Protein AF-I4EL67-F1 (afdb_monomer_lite)

Structure (mmCIF, N/CA/C/O backbone):
data_AF-I4EL67-F1
#
_entry.id   AF-I4EL67-F1
#
loop_
_atom_site.group_PDB
_atom_site.id
_atom_site.type_symbol
_atom_site.label_atom_id
_atom_site.label_alt_id
_atom_site.label_comp_id
_atom_site.label_asym_id
_atom_site.label_entity_id
_atom_site.label_seq_id
_atom_site.pdbx_PDB_ins_code
_atom_site.Cartn_x
_atom_site.Cartn_y
_atom_site.Cartn_z
_atom_site.occupancy
_atom_site.B_iso_or_equiv
_atom_site.auth_seq_id
_atom_site.auth_comp_id
_atom_site.auth_asym_id
_atom_site.auth_atom_id
_atom_site.pdbx_PDB_model_num
ATOM 1 N N . MET A 1 1 ? 45.824 -23.120 -34.468 1.00 43.56 1 MET A N 1
ATOM 2 C CA . MET A 1 1 ? 44.386 -22.842 -34.264 1.00 43.56 1 MET A CA 1
ATOM 3 C C . MET A 1 1 ? 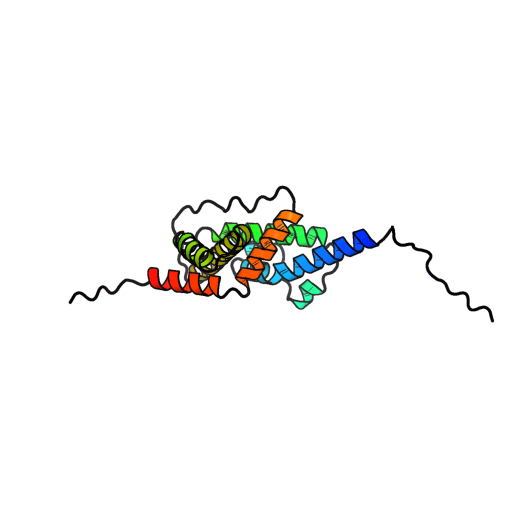44.267 -21.536 -33.499 1.00 43.56 1 MET A C 1
ATOM 5 O O . MET A 1 1 ? 44.641 -21.498 -32.338 1.00 43.56 1 MET A O 1
ATOM 9 N N . VAL A 1 2 ? 43.845 -20.457 -34.160 1.00 47.28 2 VAL A N 1
ATOM 10 C CA . VAL A 1 2 ? 43.561 -19.174 -33.501 1.00 47.28 2 VAL A CA 1
ATOM 11 C C . VAL A 1 2 ? 42.088 -19.199 -33.114 1.00 47.28 2 VAL A C 1
ATOM 13 O O . VAL A 1 2 ? 41.217 -19.061 -33.967 1.00 47.28 2 VAL A O 1
ATOM 16 N N . THR A 1 3 ? 41.793 -19.439 -31.841 1.00 59.38 3 THR A N 1
ATOM 17 C CA . THR A 1 3 ? 40.466 -19.187 -31.277 1.00 59.38 3 THR A CA 1
ATOM 18 C C . THR A 1 3 ? 40.285 -17.678 -31.167 1.00 59.38 3 THR A C 1
ATOM 20 O O . THR A 1 3 ? 40.805 -17.043 -30.252 1.00 59.38 3 THR A O 1
ATOM 23 N N . GLY A 1 4 ? 39.587 -17.097 -32.142 1.00 51.88 4 GLY A N 1
ATOM 24 C CA . GLY A 1 4 ? 39.110 -15.723 -32.071 1.00 51.88 4 GLY A CA 1
ATOM 25 C C . GLY A 1 4 ? 38.034 -15.612 -30.996 1.00 51.88 4 GLY A C 1
ATOM 26 O O . GLY A 1 4 ? 36.893 -16.007 -31.211 1.00 51.88 4 GLY A O 1
ATOM 27 N N . SER A 1 5 ? 38.400 -15.084 -29.832 1.00 53.41 5 SER A N 1
ATOM 28 C CA . SER A 1 5 ? 37.443 -14.684 -28.805 1.00 53.41 5 SER A CA 1
ATOM 29 C C . SER A 1 5 ? 36.705 -13.437 -29.282 1.00 53.41 5 SER A C 1
ATOM 31 O O . SER A 1 5 ? 37.254 -12.336 -29.257 1.00 53.41 5 SER A O 1
ATOM 33 N N . THR A 1 6 ? 35.448 -13.583 -29.699 1.00 63.56 6 THR A N 1
ATOM 34 C CA . THR A 1 6 ? 34.524 -12.457 -29.871 1.00 63.56 6 THR A CA 1
ATOM 35 C C . THR A 1 6 ? 34.143 -11.926 -28.491 1.00 63.56 6 THR A C 1
ATOM 37 O O . THR A 1 6 ? 33.055 -12.192 -27.984 1.00 63.56 6 THR A O 1
ATOM 40 N N . MET A 1 7 ? 35.054 -11.202 -27.841 1.00 50.34 7 MET A N 1
ATOM 41 C CA . MET A 1 7 ? 34.653 -10.298 -26.771 1.00 50.34 7 MET A CA 1
ATOM 42 C C . MET A 1 7 ? 33.814 -9.196 -27.425 1.00 50.34 7 MET A C 1
ATOM 44 O O . MET A 1 7 ? 34.345 -8.472 -28.270 1.00 50.34 7 MET A O 1
ATOM 48 N N . PRO A 1 8 ? 32.516 -9.051 -27.105 1.00 50.97 8 PRO A N 1
ATOM 49 C CA . PRO A 1 8 ? 31.756 -7.930 -27.620 1.00 50.97 8 PRO A CA 1
ATOM 50 C C . PRO A 1 8 ? 32.344 -6.673 -26.983 1.00 50.97 8 PRO A C 1
ATOM 52 O O . PRO A 1 8 ? 32.238 -6.465 -25.775 1.00 50.97 8 PRO A O 1
ATOM 55 N N . ALA A 1 9 ? 32.971 -5.831 -27.799 1.00 51.28 9 ALA A N 1
ATOM 56 C CA . ALA A 1 9 ? 33.474 -4.512 -27.430 1.00 51.28 9 ALA A CA 1
ATOM 57 C C . ALA A 1 9 ? 32.326 -3.507 -27.194 1.00 51.28 9 ALA A C 1
ATOM 59 O O . ALA A 1 9 ? 32.365 -2.366 -27.645 1.00 51.28 9 ALA A O 1
ATOM 60 N N . TRP A 1 10 ? 31.260 -3.924 -26.510 1.00 52.28 10 TRP A N 1
ATOM 61 C CA . TRP A 1 10 ? 30.171 -3.048 -26.091 1.00 52.28 10 TRP A CA 1
ATOM 62 C C . TRP A 1 10 ? 30.486 -2.585 -24.679 1.00 52.28 10 TRP A C 1
ATOM 64 O O . TRP A 1 10 ? 30.054 -3.162 -23.685 1.00 52.28 10 TRP A O 1
ATOM 74 N N . GLY A 1 11 ? 31.348 -1.573 -24.618 1.00 57.47 11 GLY A N 1
ATOM 75 C CA . GLY A 1 11 ? 31.849 -1.004 -23.377 1.00 57.47 11 GLY A CA 1
ATOM 76 C C . GLY A 1 11 ? 30.757 -0.498 -22.412 1.00 57.47 11 GLY A C 1
ATOM 77 O O . GLY A 1 11 ? 29.573 -0.408 -22.751 1.00 57.47 11 GLY A O 1
ATOM 78 N N . PRO A 1 12 ? 31.158 -0.089 -21.196 1.00 54.84 12 PRO A N 1
ATOM 79 C CA . PRO A 1 12 ? 30.291 0.093 -20.023 1.00 54.84 12 PRO A CA 1
ATOM 80 C C . PRO A 1 12 ? 29.352 1.321 -20.049 1.00 54.84 12 PRO A C 1
ATOM 82 O O . PRO A 1 12 ? 28.905 1.771 -18.999 1.00 54.84 12 PRO A O 1
ATOM 85 N N . ARG A 1 13 ? 29.021 1.893 -21.216 1.00 56.22 13 ARG A N 1
ATOM 86 C CA . ARG A 1 13 ? 28.279 3.170 -21.309 1.00 56.22 13 ARG A CA 1
ATOM 87 C C . ARG A 1 13 ? 26.920 3.123 -22.015 1.00 56.22 13 ARG A C 1
ATOM 89 O O . ARG A 1 13 ? 26.168 4.077 -21.867 1.00 56.22 13 ARG A O 1
ATOM 96 N N . LEU A 1 14 ? 26.554 2.042 -22.711 1.00 57.72 14 LEU A N 1
ATOM 97 C CA . LEU A 1 14 ? 25.310 2.020 -23.509 1.00 57.72 14 LEU A CA 1
ATOM 98 C C . LEU A 1 14 ? 24.145 1.218 -22.897 1.00 57.72 14 LEU A C 1
ATOM 100 O O . LEU A 1 14 ? 23.016 1.363 -23.352 1.00 57.72 14 LEU A O 1
ATOM 104 N N . GLY A 1 15 ? 24.370 0.423 -21.842 1.00 64.88 15 GLY A N 1
ATOM 105 C CA . GLY A 1 15 ? 23.327 -0.461 -21.288 1.00 64.88 15 GLY A CA 1
ATOM 106 C C . GLY A 1 15 ? 23.057 -0.345 -19.787 1.00 64.88 15 GLY A C 1
ATOM 107 O O . GLY A 1 15 ? 21.941 -0.609 -19.350 1.00 64.88 15 GLY A O 1
ATOM 108 N N . ILE A 1 16 ? 24.034 0.077 -18.978 1.00 79.38 16 ILE A N 1
ATOM 109 C CA . ILE A 1 16 ? 23.926 0.012 -17.507 1.00 79.38 16 ILE A CA 1
ATOM 110 C C . ILE A 1 16 ? 22.772 0.874 -16.959 1.00 79.38 16 ILE A C 1
ATOM 112 O O . ILE A 1 16 ? 21.980 0.347 -16.172 1.00 79.38 16 ILE A O 1
ATOM 116 N N . PRO A 1 17 ? 22.587 2.143 -17.384 1.00 83.38 17 PRO A N 1
ATOM 117 C CA . PRO A 1 17 ? 21.478 2.961 -16.888 1.00 83.38 17 PRO A CA 1
ATOM 118 C C . PRO A 1 17 ? 20.105 2.408 -17.292 1.00 83.38 17 PRO A C 1
ATOM 120 O O . PRO A 1 17 ? 19.169 2.420 -16.491 1.00 83.38 17 PRO A O 1
ATOM 123 N N . ALA A 1 18 ? 19.986 1.878 -18.514 1.00 83.94 18 ALA A N 1
ATOM 124 C CA . ALA A 1 18 ? 18.753 1.270 -19.008 1.00 83.94 18 ALA A CA 1
ATOM 125 C C . ALA A 1 18 ? 18.415 -0.019 -18.242 1.00 83.94 18 ALA A C 1
ATOM 127 O O . ALA A 1 18 ? 17.280 -0.180 -17.797 1.00 83.94 18 ALA A O 1
ATOM 128 N N . CYS A 1 19 ? 19.406 -0.883 -18.001 1.00 87.12 19 CYS A N 1
ATOM 129 C CA . CYS A 1 19 ? 19.256 -2.089 -17.186 1.00 87.12 19 CYS A CA 1
ATOM 130 C C . CYS A 1 19 ? 18.885 -1.760 -15.735 1.00 87.12 19 CYS A C 1
ATOM 132 O O . CYS A 1 19 ? 17.995 -2.393 -15.169 1.00 87.12 19 CYS A O 1
ATOM 134 N N . TYR A 1 20 ? 19.521 -0.751 -15.131 1.00 88.38 20 TYR A N 1
ATOM 135 C CA . TYR A 1 20 ? 19.202 -0.315 -13.772 1.00 88.38 20 TYR A CA 1
ATOM 136 C C . TYR A 1 20 ? 17.767 0.213 -13.668 1.00 88.38 20 TYR A C 1
ATOM 138 O O . TYR A 1 20 ? 17.019 -0.192 -12.776 1.00 88.38 20 TYR A O 1
ATOM 146 N N . ARG A 1 21 ? 17.351 1.068 -14.613 1.00 88.56 21 ARG A N 1
ATOM 147 C CA . ARG A 1 21 ? 15.978 1.581 -14.692 1.00 88.56 21 ARG A CA 1
ATOM 148 C C . ARG A 1 21 ? 14.969 0.446 -14.854 1.00 88.56 21 ARG A C 1
ATOM 150 O O . ARG A 1 21 ? 14.010 0.379 -14.088 1.00 88.56 21 ARG A O 1
ATOM 157 N N . TRP A 1 22 ? 15.224 -0.471 -15.785 1.00 91.25 22 TRP A N 1
ATO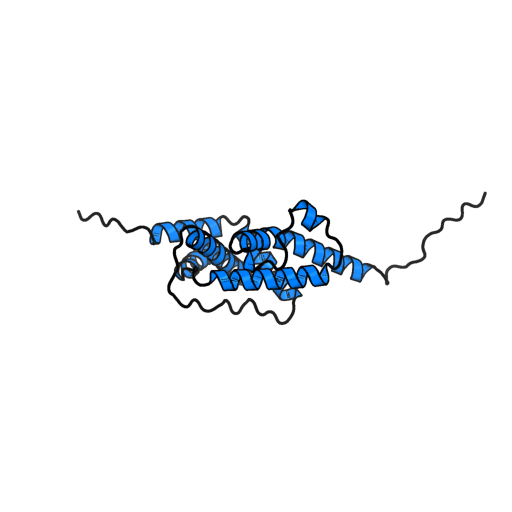M 158 C CA . TRP A 1 22 ? 14.390 -1.650 -16.013 1.00 91.25 22 TRP A CA 1
ATOM 159 C C . TRP A 1 22 ? 14.258 -2.495 -14.738 1.00 91.25 22 TRP A C 1
ATOM 161 O O . TRP A 1 22 ? 13.149 -2.801 -14.301 1.00 91.25 22 TRP A O 1
ATOM 171 N N . MET A 1 23 ? 15.378 -2.796 -14.071 1.00 92.94 23 MET A N 1
ATOM 172 C CA . MET A 1 23 ? 15.392 -3.595 -12.843 1.00 92.94 23 MET A CA 1
ATOM 173 C C . MET A 1 23 ? 14.650 -2.897 -11.700 1.00 92.94 23 MET A C 1
ATOM 175 O O . MET A 1 23 ? 13.945 -3.554 -10.928 1.00 92.94 23 MET A O 1
ATOM 179 N N . ARG A 1 24 ? 14.789 -1.572 -11.586 1.00 93.25 24 ARG A N 1
ATOM 180 C CA . ARG A 1 24 ? 14.064 -0.757 -10.608 1.00 93.25 24 ARG A CA 1
ATOM 181 C C . ARG A 1 24 ? 12.558 -0.848 -10.842 1.00 93.25 24 ARG A C 1
ATOM 183 O O . ARG A 1 24 ? 11.840 -1.194 -9.913 1.00 93.25 24 ARG A O 1
ATOM 190 N N . HIS A 1 25 ? 12.087 -0.631 -12.069 1.00 94.19 25 HIS A N 1
ATOM 191 C CA . HIS A 1 25 ? 10.657 -0.702 -12.384 1.00 94.19 25 HIS A CA 1
ATOM 192 C C . HIS A 1 25 ? 10.085 -2.106 -12.212 1.00 94.19 25 HIS A C 1
ATOM 194 O O . HIS A 1 25 ? 9.003 -2.258 -11.645 1.00 94.19 25 HIS A O 1
ATOM 200 N N . TYR A 1 26 ? 10.842 -3.139 -12.587 1.00 94.06 26 TYR A N 1
ATOM 201 C CA . TYR A 1 26 ? 10.466 -4.524 -12.317 1.00 94.06 26 TYR A CA 1
ATOM 202 C C . TYR A 1 26 ? 10.291 -4.781 -10.814 1.00 94.06 26 TYR A C 1
ATOM 204 O O . TYR A 1 26 ? 9.277 -5.326 -10.376 1.00 94.06 26 TYR A O 1
ATOM 212 N N . ARG A 1 27 ? 11.254 -4.345 -9.992 1.00 95.31 27 ARG A N 1
ATOM 213 C CA . ARG A 1 27 ? 11.170 -4.470 -8.530 1.00 95.31 27 ARG A CA 1
ATOM 214 C C . ARG A 1 27 ? 9.972 -3.718 -7.959 1.00 95.31 27 ARG A C 1
ATOM 216 O O . ARG A 1 27 ? 9.273 -4.287 -7.121 1.00 95.31 27 ARG A O 1
ATOM 223 N N . SER A 1 28 ? 9.705 -2.505 -8.432 1.00 95.94 28 SER A N 1
ATOM 224 C CA . SER A 1 28 ? 8.546 -1.721 -8.004 1.00 95.94 28 SER A CA 1
ATOM 225 C C . SER A 1 28 ? 7.229 -2.400 -8.357 1.00 95.94 28 SER A C 1
ATOM 227 O O . SER A 1 28 ? 6.382 -2.572 -7.484 1.00 95.94 28 SER A O 1
ATOM 229 N N . LEU A 1 29 ? 7.086 -2.916 -9.581 1.00 95.19 29 LEU A N 1
ATOM 230 C CA . LEU A 1 29 ? 5.917 -3.702 -9.985 1.00 95.19 29 LEU A CA 1
ATOM 231 C C . LEU A 1 29 ? 5.674 -4.887 -9.044 1.00 95.19 29 LEU A C 1
ATOM 233 O O . LEU A 1 29 ? 4.541 -5.100 -8.611 1.00 95.19 29 LEU A O 1
ATOM 237 N N . ARG A 1 30 ? 6.735 -5.620 -8.679 1.00 94.56 30 ARG A N 1
ATOM 238 C CA . ARG A 1 30 ? 6.659 -6.766 -7.758 1.00 94.56 30 ARG A CA 1
ATOM 239 C C . ARG A 1 30 ? 6.316 -6.363 -6.323 1.00 94.56 30 ARG A C 1
ATOM 241 O O . ARG A 1 30 ? 5.605 -7.105 -5.648 1.00 94.56 30 ARG A O 1
ATOM 248 N N . ARG A 1 31 ? 6.821 -5.222 -5.845 1.00 95.00 31 ARG A N 1
ATOM 249 C CA . ARG A 1 31 ? 6.544 -4.696 -4.495 1.00 95.00 31 ARG A CA 1
ATOM 250 C C . ARG A 1 31 ? 5.123 -4.164 -4.361 1.00 95.00 31 ARG A C 1
ATOM 252 O O . ARG A 1 31 ? 4.503 -4.379 -3.325 1.00 95.00 31 ARG A O 1
ATOM 259 N N . LEU A 1 32 ? 4.612 -3.525 -5.410 1.00 95.38 32 LEU A N 1
ATOM 260 C CA . LEU A 1 32 ? 3.266 -2.958 -5.449 1.00 95.38 32 LEU A CA 1
ATOM 261 C C . LEU A 1 32 ? 2.182 -3.996 -5.762 1.00 95.38 32 LEU A C 1
ATOM 263 O O . LEU A 1 32 ? 1.024 -3.778 -5.422 1.00 95.38 32 LEU A O 1
ATOM 267 N N . TYR A 1 33 ? 2.538 -5.134 -6.368 1.00 94.00 33 TYR A N 1
ATOM 268 C CA . TYR A 1 33 ? 1.574 -6.159 -6.777 1.00 94.00 33 TYR A CA 1
ATOM 269 C C . TYR A 1 33 ? 0.614 -6.625 -5.662 1.00 94.00 33 TYR A C 1
ATOM 271 O O . TYR A 1 33 ? -0.580 -6.690 -5.937 1.00 94.00 33 TYR A O 1
ATOM 279 N N . PRO A 1 34 ? 1.050 -6.935 -4.420 1.00 92.50 34 PRO A N 1
ATOM 280 C CA . PRO A 1 34 ? 0.125 -7.377 -3.375 1.00 92.50 34 PRO A CA 1
ATOM 281 C C . PRO A 1 34 ? -0.924 -6.316 -3.037 1.00 92.50 34 PRO A C 1
ATOM 283 O O . PRO A 1 34 ? -2.102 -6.636 -2.975 1.00 92.50 34 PRO A O 1
ATOM 286 N N . LEU A 1 35 ? -0.490 -5.060 -2.890 1.00 93.38 35 LEU A N 1
ATOM 287 C CA . LEU A 1 35 ? -1.366 -3.923 -2.617 1.00 93.38 35 LEU A CA 1
ATOM 288 C C . LEU A 1 35 ? -2.380 -3.726 -3.752 1.00 93.38 35 LEU A C 1
ATOM 290 O O . LEU A 1 35 ? -3.583 -3.670 -3.515 1.00 93.38 35 LEU A O 1
ATOM 294 N N . TRP A 1 36 ? -1.885 -3.678 -4.990 1.00 94.31 36 TRP A N 1
ATOM 295 C CA . TRP A 1 36 ? -2.713 -3.562 -6.187 1.00 94.31 36 TRP A CA 1
ATOM 296 C C . TRP A 1 36 ? -3.738 -4.696 -6.285 1.00 94.31 36 TRP A C 1
ATOM 298 O O . TRP A 1 36 ? -4.919 -4.442 -6.491 1.00 94.31 36 TRP A O 1
ATOM 308 N N . ARG A 1 37 ? -3.320 -5.946 -6.059 1.00 92.69 37 ARG A N 1
ATOM 309 C CA . ARG A 1 37 ? -4.210 -7.109 -6.124 1.00 92.69 37 ARG A CA 1
ATOM 310 C C . ARG A 1 37 ? -5.338 -7.011 -5.101 1.00 92.69 37 ARG A C 1
ATOM 312 O O . ARG A 1 37 ? -6.480 -7.271 -5.467 1.00 92.69 37 ARG A O 1
ATOM 319 N N . THR A 1 38 ? -5.030 -6.624 -3.862 1.00 91.88 38 THR A N 1
ATOM 320 C CA . THR A 1 38 ? -6.044 -6.416 -2.822 1.00 91.88 38 THR A CA 1
ATOM 321 C C . THR A 1 38 ? -7.065 -5.369 -3.264 1.00 91.88 38 THR A C 1
ATOM 323 O O . THR A 1 38 ? -8.261 -5.605 -3.135 1.00 91.88 38 THR A O 1
ATOM 326 N N . LEU A 1 39 ? -6.616 -4.252 -3.852 1.00 91.06 39 LEU A N 1
ATOM 327 C CA . LEU A 1 39 ? -7.489 -3.194 -4.380 1.00 91.06 39 LEU A CA 1
ATOM 328 C C . LEU A 1 39 ? -8.341 -3.653 -5.580 1.00 91.06 39 LEU A C 1
ATOM 330 O O . LEU A 1 39 ? -9.523 -3.326 -5.654 1.00 91.06 39 LEU A O 1
ATOM 334 N N . CYS A 1 40 ? -7.787 -4.452 -6.491 1.00 90.19 40 CYS A N 1
ATOM 335 C CA . CYS A 1 40 ? -8.544 -4.998 -7.620 1.00 90.19 40 CYS A CA 1
ATOM 336 C C . CYS A 1 40 ? -9.573 -6.050 -7.184 1.00 90.19 40 CYS A C 1
ATOM 338 O O . CYS A 1 40 ? -10.655 -6.116 -7.752 1.00 90.19 40 CYS A O 1
ATOM 340 N N . GLN A 1 41 ? -9.266 -6.871 -6.176 1.00 88.31 41 GLN A N 1
ATOM 341 C CA . GLN A 1 41 ? -10.234 -7.815 -5.596 1.00 88.31 41 GLN A CA 1
ATOM 342 C C . GLN A 1 41 ? -11.371 -7.078 -4.888 1.00 88.31 41 GLN A C 1
ATOM 344 O O . GLN A 1 41 ? -12.535 -7.445 -4.996 1.00 88.31 41 GLN A O 1
ATOM 349 N N . ALA A 1 42 ? -11.002 -6.008 -4.197 1.00 85.56 42 ALA A N 1
ATOM 350 C CA . ALA A 1 42 ? -11.879 -5.091 -3.506 1.00 85.56 42 ALA A CA 1
ATOM 351 C C . ALA A 1 42 ? -12.905 -4.398 -4.411 1.00 85.56 42 ALA A C 1
ATOM 353 O O . ALA A 1 42 ? -14.071 -4.260 -4.041 1.00 85.56 42 ALA A O 1
ATOM 354 N N . LYS A 1 43 ? -12.453 -3.911 -5.568 1.00 82.75 43 LYS A N 1
ATOM 355 C CA . LYS A 1 43 ? -13.295 -3.262 -6.568 1.00 82.75 43 LYS A CA 1
ATOM 356 C C . LYS A 1 43 ? -12.736 -3.580 -7.964 1.00 82.75 43 LYS A C 1
ATOM 358 O O . LYS A 1 43 ? -11.829 -2.895 -8.440 1.00 82.75 43 LYS A O 1
ATOM 363 N N . PRO A 1 44 ? -13.285 -4.609 -8.632 1.00 81.31 44 PRO A N 1
ATOM 364 C CA . PRO A 1 44 ? -12.797 -5.066 -9.934 1.00 81.31 44 PRO A CA 1
ATOM 365 C C . PRO A 1 44 ? -12.788 -3.981 -11.014 1.00 81.31 44 PRO A C 1
ATOM 367 O O . PRO A 1 44 ? -11.913 -3.990 -11.871 1.00 81.31 44 PRO A O 1
ATOM 370 N N . GLU A 1 45 ? -13.702 -3.011 -10.926 1.00 79.94 45 GLU A N 1
ATOM 371 C CA . GLU A 1 45 ? -13.834 -1.876 -11.854 1.00 79.94 45 GLU A CA 1
ATOM 372 C C . GLU A 1 45 ? -12.592 -0.974 -11.933 1.00 79.94 45 GLU A C 1
ATOM 374 O O . GLU A 1 45 ? -12.443 -0.226 -12.892 1.00 79.94 45 GLU A O 1
ATOM 379 N N . ILE A 1 46 ? -11.705 -1.018 -10.932 1.00 79.88 46 ILE A N 1
ATOM 380 C CA . ILE A 1 46 ? -10.458 -0.240 -10.935 1.00 79.88 46 ILE A CA 1
ATOM 381 C C . ILE A 1 46 ? -9.439 -0.826 -11.919 1.00 79.88 46 ILE A C 1
ATOM 383 O O . ILE A 1 46 ? -8.587 -0.117 -12.449 1.00 79.88 46 ILE A O 1
ATOM 387 N N . ALA A 1 47 ? -9.478 -2.141 -12.130 1.00 78.31 47 ALA A N 1
ATOM 388 C CA . ALA A 1 47 ? -8.502 -2.820 -12.959 1.00 78.31 47 ALA A CA 1
ATOM 389 C C . ALA A 1 47 ? -8.931 -2.718 -14.424 1.00 78.31 47 ALA A C 1
ATOM 391 O O . ALA A 1 47 ? -9.928 -3.316 -14.824 1.00 78.31 47 ALA A O 1
ATOM 392 N N . LEU A 1 48 ? -8.151 -2.025 -15.258 1.00 72.56 48 LEU A N 1
ATOM 393 C CA . LEU A 1 48 ? -8.492 -1.929 -16.684 1.00 72.56 48 LEU A CA 1
ATOM 394 C C . LEU A 1 48 ? -8.318 -3.282 -17.410 1.00 72.56 48 LEU A C 1
ATOM 396 O O . LEU A 1 48 ? -8.879 -3.490 -18.476 1.00 72.56 48 LEU A O 1
ATOM 400 N N . ASN A 1 49 ? -7.572 -4.222 -16.816 1.00 71.12 49 ASN A N 1
ATOM 401 C CA . ASN A 1 49 ? -7.448 -5.616 -17.245 1.00 71.12 49 ASN A CA 1
ATOM 402 C C . ASN A 1 49 ? -7.684 -6.513 -16.027 1.00 71.12 49 ASN A C 1
ATOM 404 O O . ASN A 1 49 ? -7.276 -6.155 -14.922 1.00 71.12 49 ASN A O 1
ATOM 408 N N . SER A 1 50 ? -8.239 -7.712 -16.230 1.00 72.19 50 SER A N 1
ATOM 409 C CA . SER A 1 50 ? -8.359 -8.696 -15.150 1.00 72.19 50 SER A CA 1
ATOM 410 C C . SER A 1 50 ? -7.002 -8.944 -14.479 1.00 72.19 50 SER A C 1
ATOM 412 O O . SER A 1 50 ? -5.989 -9.089 -15.177 1.00 72.19 50 SER A O 1
ATOM 414 N N . PRO A 1 51 ? -6.951 -8.994 -13.136 1.00 74.88 51 PRO A N 1
ATOM 415 C CA . PRO A 1 51 ? -5.688 -9.100 -12.439 1.00 74.88 51 PRO A CA 1
ATOM 416 C C . PRO A 1 51 ? -4.995 -10.424 -12.767 1.00 74.88 51 PRO A C 1
ATOM 418 O O . PRO A 1 51 ? -5.535 -11.504 -12.526 1.00 74.88 51 PRO A O 1
ATOM 421 N N . LEU A 1 52 ? -3.783 -10.331 -13.322 1.00 80.44 52 LEU A N 1
ATOM 422 C CA . LEU A 1 52 ? -2.945 -11.492 -13.612 1.00 80.44 52 LEU A CA 1
ATOM 423 C C . LEU A 1 52 ? -2.632 -12.266 -12.326 1.00 80.44 52 LEU A C 1
ATOM 425 O O . LEU A 1 52 ? -2.564 -11.691 -11.240 1.00 80.44 52 LEU A O 1
ATOM 429 N N . SER A 1 53 ? -2.380 -13.571 -12.453 1.00 86.19 53 SER A N 1
ATOM 430 C CA . SER A 1 53 ? -1.827 -14.351 -11.343 1.00 86.19 53 SER A CA 1
ATOM 431 C C . SER A 1 53 ? -0.434 -13.822 -10.956 1.00 86.19 53 SER A C 1
ATOM 433 O O . SER A 1 53 ? 0.253 -13.236 -11.797 1.00 86.19 53 SER A O 1
ATOM 435 N N . PRO A 1 54 ? 0.049 -14.057 -9.718 1.00 85.69 54 PRO A N 1
ATOM 436 C CA . PRO A 1 54 ? 1.347 -13.532 -9.283 1.00 85.69 54 PRO A CA 1
ATOM 437 C C . PRO A 1 54 ? 2.519 -13.965 -10.174 1.00 85.69 54 PRO A C 1
ATOM 439 O O . PRO A 1 54 ? 3.472 -13.208 -10.355 1.00 85.69 54 PRO A O 1
ATOM 442 N N . LEU A 1 55 ? 2.451 -15.182 -10.725 1.00 88.12 55 LEU A N 1
ATOM 443 C CA . LEU A 1 55 ? 3.460 -15.712 -11.641 1.00 88.12 55 LEU A CA 1
ATOM 444 C C . LEU A 1 55 ? 3.344 -15.074 -13.029 1.00 88.12 55 LEU A C 1
ATOM 446 O O . LEU A 1 55 ? 4.353 -14.642 -13.577 1.00 88.12 55 LEU A O 1
ATOM 450 N N . ALA A 1 56 ? 2.129 -14.952 -13.569 1.00 87.56 56 ALA A N 1
ATOM 451 C CA . ALA A 1 56 ? 1.911 -14.313 -14.865 1.00 87.56 56 ALA A CA 1
ATOM 452 C C . ALA A 1 56 ? 2.320 -12.829 -14.844 1.00 87.56 56 ALA A C 1
ATOM 454 O O . ALA A 1 56 ? 2.986 -12.359 -15.765 1.00 87.56 56 ALA A O 1
ATOM 455 N N . ASP A 1 57 ? 2.009 -12.104 -13.765 1.00 89.25 57 ASP A N 1
ATOM 456 C CA . ASP A 1 57 ? 2.416 -10.704 -13.607 1.00 89.25 57 ASP A CA 1
ATOM 457 C C . ASP A 1 57 ? 3.941 -10.539 -13.511 1.00 89.25 57 ASP A C 1
ATOM 459 O O . ASP A 1 57 ? 4.503 -9.582 -14.051 1.00 89.25 57 ASP A O 1
ATOM 463 N N . ALA A 1 58 ? 4.612 -11.487 -12.848 1.00 87.62 58 ALA A N 1
ATOM 464 C CA . ALA A 1 58 ? 6.064 -11.519 -12.722 1.00 87.62 58 ALA A CA 1
ATOM 465 C C . ALA A 1 58 ? 6.782 -11.844 -14.040 1.00 87.62 58 ALA A C 1
ATOM 467 O O . ALA A 1 58 ? 7.898 -11.375 -14.247 1.00 87.62 58 ALA A O 1
ATOM 468 N N . LEU A 1 59 ? 6.167 -12.645 -14.913 1.00 89.19 59 LEU A N 1
ATOM 469 C CA . LEU A 1 59 ? 6.735 -13.031 -16.209 1.00 89.19 59 LEU A CA 1
ATOM 470 C C . LEU A 1 59 ? 6.430 -12.028 -17.325 1.00 89.19 59 LEU A C 1
ATOM 472 O O . LEU A 1 59 ? 7.081 -12.046 -18.369 1.00 89.19 59 LEU A O 1
ATOM 476 N N . ALA A 1 60 ? 5.482 -11.116 -17.120 1.00 87.62 60 ALA A N 1
ATOM 477 C CA . ALA A 1 60 ? 5.324 -9.975 -18.003 1.00 87.62 60 ALA A CA 1
ATOM 478 C C . ALA A 1 60 ? 6.546 -9.052 -17.833 1.00 87.62 60 ALA A C 1
ATOM 480 O O . ALA A 1 60 ? 6.686 -8.363 -16.828 1.00 87.62 60 ALA A O 1
ATOM 481 N N . LEU A 1 61 ? 7.466 -9.062 -18.799 1.00 87.62 61 LEU A N 1
ATOM 482 C CA . LEU A 1 61 ? 8.717 -8.285 -18.756 1.00 87.62 61 LEU A CA 1
ATOM 483 C C . LEU A 1 61 ? 8.752 -7.115 -19.755 1.00 87.62 61 LEU A C 1
ATOM 485 O O . LEU A 1 61 ? 9.702 -6.331 -19.764 1.00 87.62 61 LEU A O 1
ATOM 489 N N . ARG A 1 62 ? 7.715 -7.000 -20.592 1.00 87.44 62 ARG A N 1
ATOM 490 C CA . ARG A 1 62 ? 7.566 -5.952 -21.611 1.00 87.44 62 ARG A CA 1
ATOM 491 C C . ARG A 1 62 ? 6.963 -4.683 -21.009 1.00 87.44 62 ARG A C 1
ATOM 493 O O . ARG A 1 62 ? 6.179 -4.763 -20.062 1.00 87.44 62 ARG A O 1
ATOM 500 N N . ASP A 1 63 ? 7.356 -3.540 -21.569 1.00 88.62 63 ASP A N 1
ATOM 501 C CA . ASP A 1 63 ? 6.787 -2.211 -21.303 1.00 88.62 63 ASP A CA 1
ATOM 502 C C . ASP A 1 63 ? 6.658 -1.873 -19.808 1.00 88.62 63 ASP A C 1
ATOM 504 O O . ASP A 1 63 ? 5.629 -1.379 -19.342 1.00 88.62 63 ASP A O 1
ATOM 508 N N . LEU A 1 64 ? 7.709 -2.168 -19.028 1.00 91.50 64 LEU A N 1
ATOM 509 C CA . LEU A 1 64 ? 7.697 -2.006 -17.569 1.00 91.50 64 LEU A CA 1
ATOM 510 C C . LEU A 1 64 ? 7.389 -0.574 -17.123 1.00 91.50 64 LEU A C 1
ATOM 512 O O . LEU A 1 64 ? 6.732 -0.404 -16.100 1.00 91.50 64 LEU A O 1
ATOM 516 N N . ASP A 1 65 ? 7.830 0.426 -17.888 1.00 90.38 65 ASP A N 1
ATOM 517 C CA . ASP A 1 65 ? 7.568 1.842 -17.611 1.00 90.38 65 ASP A CA 1
ATOM 518 C C . ASP A 1 65 ? 6.060 2.127 -17.641 1.00 90.38 65 ASP A C 1
ATOM 520 O O . ASP A 1 65 ? 5.485 2.611 -16.663 1.00 90.38 65 ASP A O 1
ATOM 524 N N . PHE A 1 66 ? 5.397 1.734 -18.733 1.00 90.44 66 PHE A N 1
ATOM 525 C CA . PHE A 1 66 ? 3.955 1.898 -18.898 1.00 90.44 66 PHE A CA 1
ATOM 526 C C . PHE A 1 66 ? 3.166 1.062 -17.886 1.00 90.44 66 PHE A C 1
ATOM 528 O O . PHE A 1 66 ? 2.204 1.545 -17.290 1.00 90.44 66 PHE A O 1
ATOM 535 N N . ARG A 1 67 ? 3.589 -0.182 -17.636 1.00 92.69 67 ARG A N 1
ATOM 536 C CA . ARG A 1 67 ? 2.946 -1.044 -16.636 1.00 92.69 67 ARG A CA 1
ATOM 537 C C . ARG A 1 67 ? 3.057 -0.480 -15.231 1.00 92.69 67 ARG A C 1
ATOM 539 O O . ARG A 1 67 ? 2.097 -0.583 -14.471 1.00 92.69 67 ARG A O 1
ATOM 546 N N . LEU A 1 68 ? 4.203 0.095 -14.873 1.00 93.69 68 LEU A N 1
ATOM 547 C CA . LEU A 1 68 ? 4.379 0.717 -13.569 1.00 93.69 68 LEU A CA 1
ATOM 548 C C . LEU A 1 68 ? 3.495 1.954 -13.443 1.00 93.69 68 LEU A C 1
ATOM 550 O O . LEU A 1 68 ? 2.768 2.059 -12.460 1.00 93.69 68 LEU A O 1
ATOM 554 N N . TYR A 1 69 ? 3.506 2.835 -14.446 1.00 92.12 69 TYR A N 1
ATOM 555 C CA . TYR A 1 69 ? 2.625 4.002 -14.495 1.00 92.12 69 TYR A CA 1
ATOM 556 C C . TYR A 1 69 ? 1.155 3.605 -14.313 1.00 92.12 69 TYR A C 1
ATOM 558 O O . TYR A 1 69 ? 0.475 4.099 -13.416 1.00 92.12 69 TYR A O 1
ATOM 566 N N . ARG A 1 70 ? 0.685 2.633 -15.099 1.00 91.88 70 ARG A N 1
ATOM 567 C CA . ARG A 1 70 ? -0.686 2.131 -15.013 1.00 91.88 70 ARG A CA 1
ATOM 568 C C . ARG A 1 70 ? -1.002 1.534 -13.645 1.00 91.88 70 ARG A C 1
ATOM 570 O O . ARG A 1 70 ? -2.047 1.837 -13.086 1.00 91.88 70 ARG A O 1
ATOM 577 N N . ARG A 1 71 ? -0.098 0.734 -13.071 1.00 93.81 71 ARG A N 1
ATOM 578 C CA . ARG A 1 71 ? -0.286 0.167 -11.726 1.00 93.81 71 ARG A CA 1
ATOM 579 C C . ARG A 1 71 ? -0.420 1.254 -10.662 1.00 93.81 71 ARG A C 1
ATOM 581 O O . ARG A 1 71 ? -1.206 1.085 -9.738 1.00 93.81 71 ARG A O 1
ATOM 588 N N . VAL A 1 72 ? 0.328 2.348 -10.779 1.00 92.81 72 VAL A N 1
ATOM 589 C CA . VAL A 1 72 ? 0.215 3.496 -9.869 1.00 92.81 72 VAL A CA 1
ATOM 590 C C . VAL A 1 72 ? -1.154 4.164 -9.994 1.00 92.81 72 VAL A C 1
ATOM 592 O O . VAL A 1 72 ? -1.801 4.386 -8.973 1.00 92.81 72 VAL A O 1
ATOM 595 N N . VAL A 1 73 ? -1.629 4.416 -11.218 1.00 90.75 73 VAL A N 1
ATOM 596 C CA . VAL A 1 73 ? -2.970 4.980 -11.464 1.00 90.75 73 VAL A CA 1
ATOM 597 C C . VAL A 1 73 ? -4.066 4.067 -10.909 1.00 90.75 73 VAL A C 1
ATOM 599 O O . VAL A 1 73 ? -4.901 4.519 -10.137 1.00 9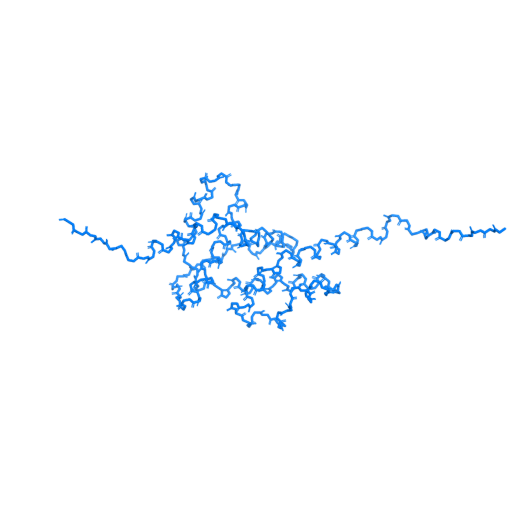0.75 73 VAL A O 1
ATOM 602 N N . GLU A 1 74 ? -4.009 2.767 -11.195 1.00 92.25 74 GLU A N 1
ATOM 603 C CA . GLU A 1 74 ? -4.989 1.805 -10.676 1.00 92.25 74 GLU A CA 1
ATOM 604 C C . GLU A 1 74 ? -4.948 1.736 -9.132 1.00 92.25 74 GLU A C 1
ATOM 606 O O . GLU A 1 74 ? -5.984 1.651 -8.478 1.00 92.25 74 GLU A O 1
ATOM 611 N N . ILE A 1 75 ? -3.774 1.847 -8.495 1.00 92.25 75 ILE A N 1
ATOM 612 C CA . ILE A 1 75 ? -3.701 1.953 -7.027 1.00 92.25 75 ILE A CA 1
ATOM 613 C C . ILE A 1 75 ? -4.372 3.243 -6.535 1.00 92.25 75 ILE A C 1
ATOM 615 O O . ILE A 1 75 ? -5.162 3.178 -5.593 1.00 92.25 75 ILE A O 1
ATOM 619 N N . ARG A 1 76 ? -4.104 4.399 -7.160 1.00 88.94 76 ARG A N 1
ATOM 620 C CA . ARG A 1 76 ? -4.741 5.682 -6.805 1.00 88.94 76 ARG A CA 1
ATOM 621 C C . ARG A 1 76 ? -6.258 5.588 -6.862 1.00 88.94 76 ARG A C 1
ATOM 623 O O . ARG A 1 76 ? -6.928 5.947 -5.895 1.00 88.94 76 ARG A O 1
ATOM 630 N N . ASP A 1 77 ? -6.783 5.065 -7.961 1.00 87.56 77 ASP A N 1
ATOM 631 C CA . ASP A 1 77 ? -8.219 4.916 -8.178 1.00 87.56 77 ASP A CA 1
ATOM 632 C C . ASP A 1 77 ? -8.845 3.995 -7.127 1.00 87.56 77 ASP A C 1
ATOM 634 O O . ASP A 1 77 ? -9.936 4.267 -6.619 1.00 87.56 77 ASP A O 1
ATOM 638 N N . GLY A 1 78 ? -8.124 2.949 -6.714 1.00 89.50 78 GLY A N 1
ATOM 639 C CA . GLY A 1 78 ? -8.553 2.085 -5.620 1.00 89.50 78 GLY A CA 1
ATOM 640 C C . GLY A 1 78 ? -8.569 2.751 -4.256 1.00 89.50 78 GLY A C 1
ATOM 641 O O . GLY A 1 78 ? -9.532 2.581 -3.506 1.00 89.50 78 GLY A O 1
ATOM 642 N N . LEU A 1 79 ? -7.555 3.557 -3.947 1.00 88.25 79 LEU A N 1
ATOM 643 C CA . LEU A 1 79 ? -7.534 4.351 -2.720 1.00 88.25 79 LEU A CA 1
ATOM 644 C C . LEU A 1 79 ? -8.674 5.379 -2.709 1.00 88.25 79 LEU A C 1
ATOM 646 O O . LEU A 1 79 ? -9.359 5.524 -1.697 1.00 88.25 79 LEU A O 1
ATOM 650 N N . LEU A 1 80 ? -8.940 6.041 -3.840 1.00 86.69 80 LEU A N 1
ATOM 651 C CA . LEU A 1 80 ? -10.064 6.969 -3.990 1.00 86.69 80 LEU A CA 1
ATOM 652 C C . LEU A 1 80 ? -11.413 6.268 -3.802 1.00 86.69 80 LEU A C 1
ATOM 654 O O . LEU A 1 80 ? -12.272 6.780 -3.083 1.00 86.69 80 LEU A O 1
ATOM 658 N N . ALA A 1 81 ? -11.587 5.085 -4.391 1.00 87.00 81 ALA A N 1
ATOM 659 C CA . ALA A 1 81 ? -12.812 4.303 -4.275 1.00 87.00 81 ALA A CA 1
ATOM 660 C C . ALA A 1 81 ? -13.094 3.812 -2.846 1.00 87.00 81 ALA A C 1
ATOM 662 O O . ALA A 1 81 ? -14.249 3.566 -2.501 1.00 87.00 81 ALA A O 1
ATOM 663 N N . LEU A 1 82 ? -12.055 3.677 -2.020 1.00 87.62 82 LEU A N 1
ATOM 664 C CA . LEU A 1 82 ? -12.166 3.258 -0.627 1.00 87.62 82 LEU A CA 1
ATOM 665 C C . LEU A 1 82 ? -12.454 4.395 0.354 1.00 87.62 82 LEU A C 1
ATOM 667 O O . LEU A 1 82 ? -12.830 4.116 1.491 1.00 87.62 82 LEU A O 1
ATOM 671 N N . ARG A 1 83 ? -12.350 5.662 -0.065 1.00 86.12 83 ARG A N 1
ATOM 672 C CA . ARG A 1 83 ? -12.598 6.827 0.808 1.00 86.12 83 ARG A CA 1
ATOM 673 C C . ARG A 1 83 ? -13.921 6.774 1.587 1.00 86.12 83 ARG A C 1
ATOM 675 O O . ARG A 1 83 ? -13.875 7.112 2.767 1.00 86.12 83 ARG A O 1
ATOM 682 N N . PRO A 1 84 ? -15.061 6.323 1.017 1.00 87.38 84 PRO A N 1
ATOM 683 C CA . PRO A 1 84 ? -16.329 6.229 1.752 1.00 87.38 84 PRO A CA 1
ATOM 684 C C . PRO A 1 84 ? -16.344 5.210 2.904 1.00 87.38 84 PRO A C 1
ATOM 686 O O . PRO A 1 84 ? -17.339 5.111 3.613 1.00 87.38 84 PRO A O 1
ATOM 689 N N . TYR A 1 85 ? -15.285 4.416 3.065 1.00 88.12 85 TYR A N 1
ATOM 690 C CA . TYR A 1 85 ? -15.167 3.366 4.078 1.00 88.12 85 TYR A CA 1
ATOM 691 C C . TYR A 1 85 ? -14.099 3.691 5.136 1.00 88.12 85 TYR A C 1
ATOM 693 O O . TYR A 1 85 ? -13.881 2.905 6.052 1.00 88.12 85 TYR A O 1
ATOM 701 N N . VAL A 1 86 ? -13.407 4.830 5.020 1.00 87.50 86 VAL A N 1
ATOM 702 C CA . VAL A 1 86 ? -12.337 5.212 5.952 1.00 87.50 86 VAL A CA 1
ATOM 703 C C . VAL A 1 86 ? -12.935 5.866 7.197 1.00 87.50 86 VAL A C 1
ATOM 705 O O . VAL A 1 86 ? -13.434 6.990 7.125 1.00 87.50 86 VAL A O 1
ATOM 708 N N . ASP A 1 87 ? -12.817 5.199 8.346 1.00 88.56 87 ASP A N 1
ATOM 709 C CA . ASP A 1 87 ? -13.123 5.795 9.650 1.00 88.56 87 ASP A CA 1
ATOM 710 C C . ASP A 1 87 ? -12.010 6.783 10.055 1.00 88.56 87 ASP A C 1
ATOM 712 O O . ASP A 1 87 ? -10.842 6.389 10.112 1.00 88.56 87 ASP A O 1
ATOM 716 N N . PRO A 1 88 ? -12.309 8.062 10.352 1.00 87.00 88 PRO A N 1
ATOM 717 C CA . PRO A 1 88 ? -11.290 9.027 10.760 1.00 87.00 88 PRO A CA 1
ATOM 718 C C . PRO A 1 88 ? -10.528 8.623 12.035 1.00 87.00 88 PRO A C 1
ATOM 720 O O . PRO A 1 88 ? -9.348 8.971 12.151 1.00 87.00 88 PRO A O 1
ATOM 723 N N . LYS A 1 89 ? -11.131 7.852 12.953 1.00 90.94 89 LYS A N 1
ATOM 724 C CA . LYS A 1 89 ? -10.501 7.408 14.210 1.00 90.94 89 LYS A CA 1
ATOM 725 C C . LYS A 1 89 ? -9.233 6.593 13.977 1.00 90.94 89 LYS A C 1
ATOM 727 O O . LYS A 1 89 ? -8.261 6.773 14.712 1.00 90.94 89 LYS A O 1
ATOM 732 N N . ILE A 1 90 ? -9.178 5.784 12.909 1.00 93.56 90 ILE A N 1
ATOM 733 C CA . ILE A 1 90 ? -7.988 4.972 12.592 1.00 93.56 90 ILE A CA 1
ATOM 734 C C . ILE A 1 90 ? -6.735 5.838 12.438 1.00 93.56 90 ILE A 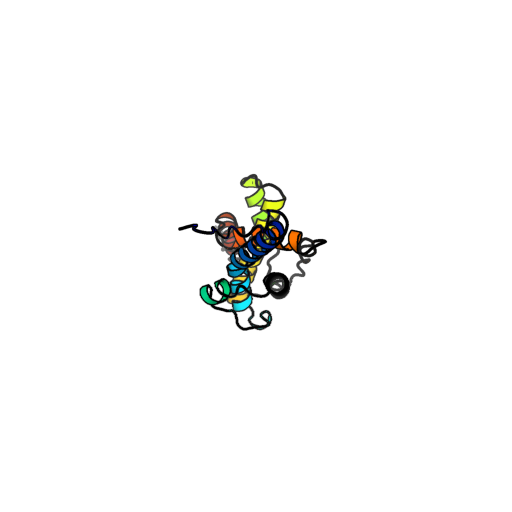C 1
ATOM 736 O O . ILE A 1 90 ? -5.633 5.409 12.770 1.00 93.56 90 ILE A O 1
ATOM 740 N N . THR A 1 91 ? -6.896 7.086 11.990 1.00 92.25 91 THR A N 1
ATOM 741 C CA . THR A 1 91 ? -5.800 8.049 11.854 1.00 92.25 91 THR A CA 1
ATOM 742 C C . THR A 1 91 ? -5.191 8.373 13.213 1.00 92.25 91 THR A C 1
ATOM 744 O O . THR A 1 91 ? -3.978 8.280 13.381 1.00 92.25 91 THR A O 1
ATOM 747 N N . ALA A 1 92 ? -6.030 8.737 14.184 1.00 92.44 92 ALA A N 1
ATOM 748 C CA . ALA A 1 92 ? -5.597 9.137 15.518 1.00 92.44 92 ALA A CA 1
ATOM 749 C C . ALA A 1 92 ? -4.986 7.959 16.291 1.00 92.44 92 ALA A C 1
ATOM 751 O O . ALA A 1 92 ? -3.915 8.100 16.889 1.00 92.44 92 ALA A O 1
ATOM 752 N N . ILE A 1 93 ? -5.621 6.784 16.205 1.00 95.56 93 ILE A N 1
ATOM 753 C CA . ILE A 1 93 ? -5.117 5.533 16.786 1.00 95.56 93 ILE A CA 1
ATOM 754 C C . ILE A 1 93 ? -3.728 5.222 16.219 1.00 95.56 93 ILE A C 1
ATOM 756 O O . ILE A 1 93 ? -2.756 5.070 16.961 1.00 95.56 93 ILE A O 1
ATOM 760 N N . THR A 1 94 ? -3.602 5.203 14.889 1.00 96.00 94 THR A N 1
ATOM 761 C CA . THR A 1 94 ? -2.337 4.850 14.234 1.00 96.00 94 THR A CA 1
ATOM 762 C C . THR A 1 94 ? -1.237 5.871 14.519 1.00 96.00 94 THR A C 1
ATOM 764 O O . THR A 1 94 ? -0.095 5.476 14.745 1.00 96.00 94 THR A O 1
ATOM 767 N N . HIS A 1 95 ? -1.552 7.170 14.568 1.00 94.88 95 HIS A N 1
ATOM 768 C CA . HIS A 1 95 ? -0.578 8.200 14.942 1.00 94.88 95 HIS A CA 1
ATOM 769 C C . HIS A 1 95 ? -0.040 8.007 16.360 1.00 94.88 95 HIS A C 1
ATOM 771 O O . HIS A 1 95 ? 1.169 8.123 16.565 1.00 94.88 95 HIS A O 1
ATOM 777 N N . THR A 1 96 ? -0.912 7.690 17.318 1.00 96.44 96 THR A N 1
ATOM 778 C CA . THR A 1 96 ? -0.511 7.409 18.703 1.00 96.44 96 THR A CA 1
ATOM 779 C C . THR A 1 96 ? 0.453 6.227 18.752 1.00 96.44 96 THR A C 1
ATOM 781 O O . THR A 1 96 ? 1.563 6.372 19.263 1.00 96.44 96 THR A O 1
ATOM 784 N N . LEU A 1 97 ? 0.098 5.113 18.103 1.00 96.81 97 LEU A N 1
ATOM 785 C CA . LEU A 1 97 ? 0.955 3.927 18.016 1.00 96.81 97 LEU A CA 1
ATOM 786 C C . LEU A 1 97 ? 2.292 4.213 17.317 1.00 96.81 97 LEU A C 1
ATOM 788 O O . LEU A 1 97 ? 3.332 3.705 17.730 1.00 96.81 97 LEU A O 1
ATOM 792 N N . CYS A 1 98 ? 2.292 5.042 16.268 1.00 96.56 98 CYS A N 1
ATOM 793 C CA . CYS A 1 98 ? 3.524 5.412 15.573 1.00 96.56 98 CYS A CA 1
ATOM 794 C C . CYS A 1 98 ? 4.457 6.247 16.457 1.00 96.56 98 CYS A C 1
ATOM 796 O O . CYS A 1 98 ? 5.670 6.039 16.437 1.00 96.56 98 CYS A O 1
ATOM 798 N N . ARG A 1 99 ? 3.893 7.175 17.242 1.00 96.44 99 ARG A N 1
ATOM 799 C CA . ARG A 1 99 ? 4.645 7.994 18.198 1.00 96.44 99 ARG A CA 1
ATOM 800 C C . ARG A 1 99 ? 5.249 7.135 19.305 1.00 96.44 99 ARG A C 1
ATOM 802 O O . ARG A 1 99 ? 6.418 7.311 19.624 1.00 96.44 99 ARG A O 1
ATOM 809 N N . GLU A 1 100 ? 4.481 6.197 19.850 1.00 95.88 100 GLU A N 1
ATOM 810 C CA . GLU A 1 100 ? 4.956 5.251 20.869 1.00 95.88 100 GLU A CA 1
ATOM 811 C C . GLU A 1 100 ? 6.092 4.361 20.356 1.00 95.88 100 GLU A C 1
ATOM 813 O O . GLU A 1 100 ? 7.041 4.094 21.086 1.00 95.88 100 GLU A O 1
ATOM 818 N N . ALA A 1 101 ? 6.036 3.944 19.088 1.00 94.81 101 ALA A N 1
ATOM 819 C CA . ALA A 1 101 ? 7.108 3.166 18.470 1.00 94.81 101 ALA A CA 1
ATOM 820 C C . ALA A 1 101 ? 8.295 4.021 17.977 1.00 94.81 101 ALA A C 1
ATOM 822 O O . ALA A 1 101 ? 9.239 3.471 17.412 1.00 94.81 101 ALA A O 1
ATOM 823 N N . GLY A 1 102 ? 8.257 5.349 18.150 1.00 96.44 102 GLY A N 1
ATOM 824 C CA . GLY A 1 102 ? 9.331 6.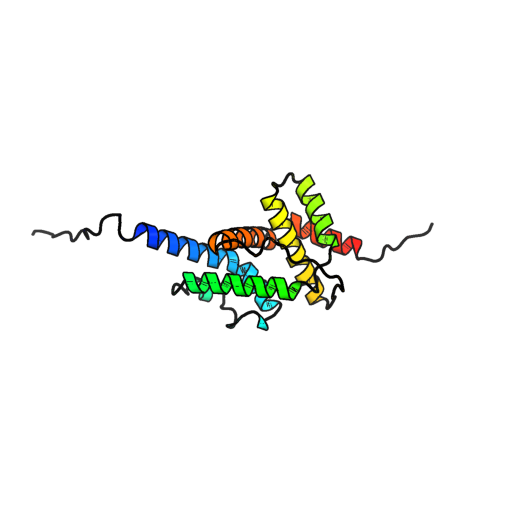255 17.732 1.00 96.44 102 GLY A CA 1
ATOM 825 C C . GLY A 1 102 ? 9.555 6.303 16.217 1.00 96.44 102 GLY A C 1
ATOM 826 O O . GLY A 1 102 ? 10.682 6.517 15.770 1.00 96.44 102 GLY A O 1
ATOM 827 N N . LEU A 1 103 ? 8.512 6.072 15.412 1.00 94.94 103 LEU A N 1
ATOM 828 C CA . LEU A 1 103 ? 8.644 6.063 13.955 1.00 94.94 103 LEU A CA 1
ATOM 829 C C . LEU A 1 103 ? 8.939 7.469 13.409 1.00 94.94 103 LEU A C 1
ATOM 831 O O . LEU A 1 103 ? 8.281 8.436 13.805 1.00 94.94 103 LEU A O 1
ATOM 835 N N . PRO A 1 104 ? 9.872 7.598 12.448 1.00 94.19 104 PRO A N 1
ATOM 836 C CA . PRO A 1 104 ? 10.093 8.860 11.761 1.00 94.19 104 PRO A CA 1
ATOM 837 C C . PRO A 1 104 ? 8.848 9.253 10.959 1.00 94.19 104 PRO A C 1
ATOM 839 O O . PRO A 1 104 ? 8.059 8.402 10.543 1.00 94.19 104 PRO A O 1
ATOM 842 N N . HIS A 1 105 ? 8.692 10.553 10.706 1.00 89.62 105 HIS A N 1
ATOM 843 C CA . HIS A 1 105 ? 7.470 11.124 10.135 1.00 89.62 105 HIS A CA 1
ATOM 844 C C . HIS A 1 105 ? 7.000 10.429 8.845 1.00 89.62 105 HIS A C 1
ATOM 846 O O . HIS A 1 105 ? 5.826 10.086 8.731 1.00 89.62 105 HIS A O 1
ATOM 852 N N . GLU A 1 106 ? 7.906 10.159 7.901 1.00 89.50 106 GLU A N 1
ATOM 853 C CA . GLU A 1 106 ? 7.561 9.504 6.629 1.00 89.50 106 GLU A CA 1
ATOM 854 C C . GLU A 1 106 ? 7.061 8.060 6.804 1.00 89.50 106 GLU A C 1
ATOM 856 O O . GLU A 1 106 ? 6.150 7.618 6.103 1.00 89.50 106 GLU A O 1
ATOM 861 N N . GLU A 1 107 ? 7.645 7.316 7.744 1.00 92.50 107 GLU A N 1
ATOM 862 C CA . GLU A 1 107 ? 7.241 5.939 8.044 1.00 92.50 107 GLU A CA 1
ATOM 863 C C . GLU A 1 107 ? 5.911 5.923 8.809 1.00 92.50 107 GLU A C 1
ATOM 865 O O . GLU A 1 107 ? 5.040 5.107 8.509 1.00 92.50 107 GLU A O 1
ATOM 870 N N . ALA A 1 108 ? 5.707 6.877 9.724 1.00 93.69 108 ALA A N 1
ATOM 871 C CA . ALA A 1 108 ? 4.436 7.068 10.416 1.00 93.69 108 ALA A CA 1
ATOM 872 C C . ALA A 1 108 ? 3.300 7.412 9.437 1.00 93.69 108 ALA A C 1
ATOM 874 O O . ALA A 1 108 ? 2.218 6.836 9.527 1.00 93.69 108 ALA A O 1
ATOM 875 N N . GLN A 1 109 ? 3.542 8.292 8.459 1.00 91.62 109 GLN A N 1
ATOM 876 C CA . GLN A 1 109 ? 2.570 8.588 7.400 1.00 91.62 109 GLN A CA 1
ATOM 877 C C . GLN A 1 109 ? 2.220 7.336 6.584 1.00 91.62 109 GLN A C 1
ATOM 879 O O . GLN A 1 109 ? 1.044 7.045 6.375 1.00 91.62 109 GLN A O 1
ATOM 884 N N . ALA A 1 110 ? 3.223 6.559 6.163 1.00 91.69 110 ALA A N 1
ATOM 885 C CA . ALA A 1 110 ? 2.989 5.324 5.418 1.00 91.69 110 ALA A CA 1
ATOM 886 C C . ALA A 1 110 ? 2.200 4.283 6.236 1.00 91.69 110 ALA A C 1
ATOM 888 O O . ALA A 1 110 ? 1.341 3.591 5.685 1.00 91.69 110 ALA A O 1
ATOM 889 N N . ALA A 1 111 ? 2.460 4.191 7.543 1.00 94.94 111 ALA A N 1
ATOM 890 C CA . ALA A 1 111 ? 1.721 3.330 8.458 1.00 94.94 111 ALA A CA 1
ATOM 891 C C . ALA A 1 111 ? 0.257 3.773 8.616 1.00 94.94 111 ALA A C 1
ATOM 893 O O . ALA A 1 111 ? -0.637 2.930 8.556 1.00 94.94 111 ALA A O 1
ATOM 894 N N . VAL A 1 112 ? 0.005 5.080 8.754 1.00 94.19 112 VAL A N 1
ATOM 895 C CA . VAL A 1 112 ? -1.349 5.655 8.818 1.00 94.19 112 VAL A CA 1
ATOM 896 C C . VAL A 1 112 ? -2.137 5.349 7.548 1.00 94.19 112 VAL A C 1
ATOM 898 O O . VAL A 1 112 ? -3.267 4.872 7.637 1.00 94.19 112 VAL A O 1
ATOM 901 N N . GLU A 1 113 ? -1.551 5.553 6.367 1.00 92.31 113 GLU A N 1
ATOM 902 C CA . GLU A 1 113 ? -2.226 5.236 5.102 1.00 92.31 113 GLU A CA 1
ATOM 903 C C . GLU A 1 113 ? -2.506 3.739 4.948 1.00 92.31 113 GLU A C 1
ATOM 905 O O . GLU A 1 113 ? -3.595 3.341 4.532 1.00 92.31 113 GLU A O 1
ATOM 910 N N . ALA A 1 114 ? -1.558 2.886 5.341 1.00 94.56 114 ALA A N 1
ATOM 911 C CA . ALA A 1 114 ? -1.767 1.444 5.327 1.00 94.56 114 ALA A CA 1
ATOM 912 C C . ALA A 1 114 ? -2.875 0.999 6.300 1.00 94.56 114 ALA A C 1
ATOM 914 O O . ALA A 1 114 ? -3.647 0.102 5.960 1.00 94.56 114 ALA A O 1
ATOM 915 N N . ALA A 1 115 ? -2.982 1.629 7.476 1.00 95.38 115 ALA A N 1
ATOM 916 C CA . ALA A 1 115 ? -4.034 1.348 8.450 1.00 95.38 115 ALA A CA 1
ATOM 917 C C . ALA A 1 115 ? -5.411 1.822 7.978 1.00 95.38 115 ALA A C 1
ATOM 919 O O . ALA A 1 115 ? -6.373 1.061 8.060 1.00 95.38 115 ALA A O 1
ATOM 920 N N . ARG A 1 116 ? -5.500 3.028 7.401 1.00 93.38 116 ARG A N 1
ATOM 921 C CA . ARG A 1 116 ? -6.723 3.523 6.745 1.00 93.38 116 ARG A CA 1
ATOM 922 C C . ARG A 1 116 ? -7.197 2.568 5.663 1.00 93.38 116 ARG A C 1
ATOM 924 O O . ARG A 1 116 ? -8.374 2.228 5.624 1.00 93.38 116 ARG A O 1
ATOM 931 N N . LEU A 1 117 ? -6.278 2.116 4.811 1.00 93.06 117 LEU A N 1
ATOM 932 C CA . LEU A 1 117 ? -6.580 1.155 3.761 1.00 93.06 117 LEU A CA 1
ATOM 933 C C . LEU A 1 117 ? -7.101 -0.168 4.336 1.00 93.06 117 LEU A C 1
ATOM 935 O O . LEU A 1 117 ? -8.120 -0.667 3.869 1.00 93.06 117 LEU A O 1
ATOM 939 N N . ALA A 1 118 ? -6.417 -0.736 5.331 1.00 93.44 118 ALA A N 1
ATOM 940 C CA . ALA A 1 118 ? -6.822 -1.997 5.948 1.00 93.44 118 ALA A CA 1
ATOM 941 C C . ALA A 1 118 ? -8.216 -1.898 6.592 1.00 93.44 118 ALA A C 1
ATOM 943 O O . ALA A 1 118 ? -9.075 -2.730 6.309 1.00 93.44 118 ALA A O 1
ATOM 944 N N . ALA A 1 119 ? -8.467 -0.841 7.371 1.00 92.44 119 ALA A N 1
ATOM 945 C CA . ALA A 1 119 ? -9.769 -0.590 7.982 1.00 92.44 119 ALA A CA 1
ATOM 946 C C . ALA A 1 119 ? -10.871 -0.383 6.929 1.00 92.44 119 ALA A C 1
ATOM 948 O O . ALA A 1 119 ? -11.950 -0.954 7.046 1.00 92.44 119 ALA A O 1
ATOM 949 N N . ALA A 1 120 ? -10.595 0.374 5.862 1.00 91.31 120 ALA A N 1
ATOM 950 C CA . ALA A 1 120 ? -11.559 0.622 4.791 1.00 91.31 120 ALA A CA 1
ATOM 951 C C . ALA A 1 120 ? -11.903 -0.640 3.986 1.00 91.31 120 ALA A C 1
ATOM 953 O O . ALA A 1 120 ? -13.052 -0.828 3.585 1.00 91.31 120 ALA A O 1
ATOM 954 N N . LEU A 1 121 ? -10.922 -1.517 3.748 1.00 91.69 121 LEU A N 1
ATOM 955 C CA . LEU A 1 121 ? -11.155 -2.823 3.130 1.00 91.69 121 LEU A CA 1
ATOM 956 C C . LEU A 1 121 ? -12.093 -3.672 3.993 1.00 91.69 121 LEU A C 1
ATOM 958 O O . LEU A 1 121 ? -13.076 -4.191 3.467 1.00 91.69 121 LEU A O 1
ATOM 962 N N . HIS A 1 122 ? -11.830 -3.735 5.300 1.00 90.19 122 HIS A N 1
ATOM 963 C CA . HIS A 1 122 ? -12.650 -4.482 6.249 1.00 90.19 122 HIS A CA 1
ATOM 964 C C . HIS A 1 122 ? -14.076 -3.915 6.358 1.00 90.19 122 HIS A C 1
ATOM 966 O O . HIS A 1 122 ? -15.057 -4.640 6.207 1.00 90.19 122 HIS A O 1
ATOM 972 N N . ALA A 1 123 ? -14.215 -2.595 6.506 1.00 89.19 123 ALA A N 1
ATOM 973 C CA . ALA A 1 123 ? -15.515 -1.928 6.553 1.00 89.19 123 ALA A CA 1
ATOM 974 C C . ALA A 1 123 ? -16.332 -2.153 5.270 1.00 89.19 123 ALA A C 1
ATOM 976 O O . ALA A 1 123 ? -17.544 -2.362 5.338 1.00 89.19 123 ALA A O 1
ATOM 977 N N . ARG A 1 124 ? -15.686 -2.174 4.094 1.00 89.19 124 ARG A N 1
ATOM 978 C CA . ARG A 1 124 ? -16.371 -2.499 2.836 1.00 89.19 124 ARG A CA 1
ATOM 979 C C . ARG A 1 124 ? -16.863 -3.942 2.805 1.00 89.19 124 ARG A C 1
ATOM 981 O O . ARG A 1 124 ? -17.980 -4.162 2.346 1.00 89.19 124 ARG A O 1
ATOM 988 N N . GLU A 1 125 ? -16.059 -4.903 3.253 1.00 89.12 125 GLU A N 1
ATOM 989 C CA . GLU A 1 125 ? -16.469 -6.315 3.334 1.00 89.12 125 GLU A CA 1
ATOM 990 C C . GLU A 1 125 ? -17.712 -6.495 4.217 1.00 89.12 125 GLU A C 1
ATOM 992 O O . GLU A 1 125 ? -18.587 -7.289 3.882 1.00 89.12 125 GLU A O 1
ATOM 997 N N . LEU A 1 126 ? -17.841 -5.687 5.274 1.00 88.19 126 LEU A N 1
ATOM 998 C CA . LEU A 1 126 ? -19.017 -5.643 6.149 1.00 88.19 126 LEU A CA 1
ATOM 999 C C . LEU A 1 126 ? -20.187 -4.800 5.601 1.00 88.19 126 LEU A C 1
ATOM 1001 O O . LEU A 1 126 ? -21.253 -4.760 6.209 1.00 88.19 126 LEU A O 1
ATOM 1005 N N . GLY A 1 127 ? -20.014 -4.100 4.476 1.00 85.62 127 GLY A N 1
ATOM 1006 C CA . GLY A 1 127 ? -21.019 -3.183 3.924 1.00 85.62 127 GLY A CA 1
ATOM 1007 C C . GLY A 1 127 ? -21.172 -1.860 4.691 1.00 85.62 127 GLY A C 1
ATOM 1008 O O . GLY A 1 127 ? -22.074 -1.077 4.389 1.00 85.62 127 GLY A O 1
ATOM 1009 N N . CYS A 1 128 ? -20.285 -1.569 5.644 1.00 83.12 128 CYS A N 1
ATOM 1010 C CA . CYS A 1 128 ? -20.332 -0.390 6.504 1.00 83.12 128 CYS A CA 1
ATOM 1011 C C . CYS A 1 128 ? -19.725 0.831 5.802 1.00 83.12 128 CYS A C 1
ATOM 1013 O O . CYS A 1 128 ? -18.507 0.962 5.703 1.00 83.12 128 CYS A O 1
ATOM 1015 N N . ARG A 1 129 ? -20.564 1.757 5.329 1.00 79.81 129 ARG A N 1
ATOM 1016 C CA . ARG A 1 129 ? -20.101 3.057 4.815 1.00 79.81 129 ARG A CA 1
ATOM 1017 C C . ARG A 1 129 ? -19.980 4.067 5.949 1.00 79.81 129 ARG A C 1
ATOM 1019 O O . ARG A 1 129 ? -20.910 4.242 6.732 1.00 79.81 129 ARG A O 1
ATOM 1026 N N . ILE A 1 130 ? -18.858 4.775 5.989 1.00 76.25 130 ILE A N 1
ATOM 1027 C CA . ILE A 1 130 ? -18.635 5.879 6.916 1.00 76.25 130 ILE A CA 1
ATOM 1028 C C . ILE A 1 130 ? -19.058 7.166 6.207 1.00 76.25 130 ILE A C 1
ATOM 1030 O O . ILE A 1 130 ? -18.412 7.623 5.266 1.00 76.25 130 ILE A O 1
ATOM 1034 N N . HIS A 1 131 ? -20.162 7.766 6.652 1.00 62.66 131 HIS A N 1
ATOM 1035 C CA . HIS A 1 131 ? -20.694 9.021 6.108 1.00 62.66 131 HIS A CA 1
ATOM 1036 C C . HIS A 1 131 ? -19.897 10.251 6.580 1.00 62.66 131 HIS A C 1
ATOM 1038 O O . HIS A 1 131 ? -20.472 11.232 7.041 1.00 62.66 131 HIS A O 1
ATOM 1044 N N . HIS A 1 132 ? -18.566 10.213 6.481 1.00 58.78 132 HIS A N 1
ATOM 1045 C CA . HIS A 1 132 ? -17.713 11.354 6.801 1.00 58.78 132 HIS A CA 1
ATOM 1046 C C . HIS A 1 132 ? -16.817 11.715 5.615 1.00 58.78 132 HIS A C 1
ATOM 1048 O O . HIS A 1 132 ? -16.221 10.852 4.969 1.00 58.78 132 HIS A O 1
ATOM 1054 N N . ILE A 1 133 ? -16.701 13.014 5.325 1.00 52.19 133 ILE A N 1
ATOM 1055 C CA . ILE A 1 133 ? -15.799 13.522 4.288 1.00 52.19 133 ILE A CA 1
ATOM 1056 C C . ILE A 1 133 ? -14.375 13.455 4.844 1.00 52.19 133 ILE A C 1
ATOM 1058 O O . ILE A 1 133 ? -13.900 14.371 5.510 1.00 52.19 133 ILE A O 1
ATOM 1062 N N . THR A 1 134 ? -13.679 12.351 4.597 1.00 54.34 134 THR A N 1
ATOM 1063 C CA . THR A 1 134 ? -12.237 12.272 4.849 1.00 54.34 134 THR A CA 1
ATOM 1064 C C . THR A 1 134 ? -11.516 12.991 3.712 1.00 54.34 134 THR A C 1
ATOM 1066 O O . THR A 1 134 ? -11.641 12.596 2.547 1.00 54.34 134 THR A O 1
ATOM 1069 N N . VAL A 1 135 ? -10.780 14.065 4.018 1.00 52.16 135 VAL A N 1
ATOM 1070 C CA . VAL A 1 135 ? -9.917 14.763 3.048 1.00 52.16 135 VAL A CA 1
ATOM 1071 C C . VAL A 1 135 ? -8.883 13.760 2.532 1.00 52.16 135 VAL A C 1
ATOM 1073 O O . VAL A 1 135 ? -8.276 13.037 3.321 1.00 52.16 135 VAL A O 1
ATOM 1076 N N . ALA A 1 136 ? -8.740 13.656 1.207 1.00 51.09 136 ALA A N 1
ATOM 1077 C CA . ALA A 1 136 ? -7.753 12.766 0.602 1.00 51.09 136 ALA A CA 1
ATOM 1078 C C . ALA A 1 136 ? -6.363 13.094 1.167 1.00 51.09 136 ALA A C 1
ATOM 1080 O O . ALA A 1 136 ? -6.069 14.274 1.382 1.00 51.09 136 ALA A O 1
ATOM 1081 N N . PRO A 1 137 ? -5.488 12.102 1.378 1.00 52.53 137 PRO A N 1
ATOM 1082 C CA . PRO A 1 137 ? -4.111 12.402 1.716 1.00 52.53 137 PRO A CA 1
ATOM 1083 C C . PRO A 1 137 ? -3.516 13.256 0.596 1.00 52.53 137 PRO A C 1
ATOM 1085 O O . PRO A 1 137 ? -3.471 12.826 -0.557 1.00 52.53 137 PRO A O 1
ATOM 1088 N N . ALA A 1 138 ? -3.017 14.445 0.934 1.00 49.78 138 ALA A N 1
ATOM 1089 C CA . ALA A 1 138 ? -2.287 15.311 0.005 1.00 49.78 138 ALA A CA 1
ATOM 1090 C C . ALA A 1 138 ? -1.018 14.638 -0.575 1.00 49.78 138 ALA A C 1
ATOM 1092 O O . ALA A 1 138 ? -0.414 15.139 -1.516 1.00 49.78 138 ALA A O 1
ATOM 1093 N N . ILE A 1 139 ? -0.624 13.486 -0.020 1.00 50.81 139 ILE A N 1
ATOM 1094 C CA . ILE A 1 139 ? 0.610 12.749 -0.315 1.00 50.81 139 ILE A CA 1
ATOM 1095 C C . ILE A 1 139 ? 0.560 12.047 -1.689 1.00 50.81 139 ILE A C 1
ATOM 1097 O O . ILE A 1 139 ? 1.598 11.809 -2.299 1.00 50.81 139 ILE A O 1
ATOM 1101 N N . LEU A 1 140 ? -0.629 11.751 -2.227 1.00 55.94 140 LEU A N 1
ATOM 1102 C CA . LEU A 1 140 ? -0.788 10.997 -3.483 1.00 55.94 140 LEU A CA 1
ATOM 1103 C C . LEU A 1 140 ? -0.523 11.804 -4.769 1.00 55.94 140 LEU A C 1
ATOM 1105 O O . LEU A 1 140 ? -0.817 11.319 -5.856 1.00 55.94 140 LEU A O 1
ATOM 1109 N N . GLY A 1 141 ? 0.064 12.999 -4.673 1.00 53.06 141 GLY A N 1
ATOM 1110 C CA . GLY A 1 141 ? 0.382 13.881 -5.802 1.00 53.06 141 GLY A CA 1
ATOM 1111 C C . GLY A 1 141 ? 1.853 14.291 -5.855 1.00 53.06 141 GLY A C 1
ATOM 1112 O O . GLY A 1 141 ? 2.150 15.481 -5.881 1.00 53.06 141 GLY A O 1
ATOM 1113 N N . GLY A 1 142 ? 2.782 13.328 -5.822 1.00 55.44 142 GLY A N 1
ATOM 1114 C CA . GLY A 1 142 ? 4.204 13.619 -6.032 1.00 55.44 142 GLY A CA 1
ATOM 1115 C C . GLY A 1 142 ? 4.451 14.350 -7.363 1.00 55.44 142 GLY A C 1
ATOM 1116 O O . GLY A 1 142 ? 3.738 14.125 -8.337 1.00 55.44 142 GLY A O 1
ATOM 1117 N N . LEU A 1 143 ? 5.477 15.208 -7.407 1.00 62.78 143 LEU A N 1
ATOM 1118 C CA . LEU A 1 143 ? 5.869 15.973 -8.605 1.00 62.78 143 LEU A CA 1
ATOM 1119 C C . LEU A 1 143 ? 6.281 15.065 -9.783 1.00 62.78 143 LEU A C 1
ATOM 1121 O O . LEU A 1 143 ? 6.220 15.487 -10.936 1.00 62.78 143 LEU A O 1
ATOM 1125 N N . ASP A 1 144 ? 6.686 13.822 -9.493 1.00 82.94 144 ASP A N 1
ATOM 1126 C CA . ASP A 1 144 ? 7.018 12.796 -10.477 1.00 82.94 144 ASP A CA 1
ATOM 1127 C C . ASP A 1 144 ? 6.589 11.376 -10.044 1.00 82.94 144 ASP A C 1
ATOM 1129 O O . ASP A 1 144 ? 6.326 11.086 -8.871 1.00 82.94 144 ASP A O 1
ATOM 1133 N N . LEU A 1 145 ? 6.547 10.463 -11.021 1.00 85.69 145 LEU A N 1
ATOM 1134 C CA . LEU A 1 145 ? 6.172 9.057 -10.831 1.00 85.69 145 LEU A CA 1
ATOM 1135 C C . LEU A 1 145 ? 7.111 8.312 -9.865 1.00 85.69 145 LEU A C 1
ATOM 1137 O O . LEU A 1 145 ? 6.686 7.383 -9.184 1.00 85.69 145 LEU A O 1
ATOM 1141 N N . ALA A 1 146 ? 8.395 8.672 -9.810 1.00 88.50 146 ALA A N 1
ATOM 1142 C CA . ALA A 1 146 ? 9.375 7.946 -9.004 1.00 88.50 146 ALA A CA 1
ATOM 1143 C C . ALA A 1 146 ? 9.148 8.173 -7.504 1.00 88.50 146 ALA A C 1
ATOM 1145 O O . ALA A 1 146 ? 9.204 7.223 -6.718 1.00 88.50 146 ALA A O 1
ATOM 1146 N N . THR A 1 147 ? 8.853 9.415 -7.130 1.00 88.25 147 THR A N 1
ATOM 1147 C CA . THR A 1 147 ? 8.525 9.822 -5.763 1.00 88.25 147 THR A CA 1
ATOM 1148 C C . THR A 1 147 ? 7.259 9.124 -5.294 1.00 88.25 147 THR A C 1
ATOM 1150 O O . THR A 1 147 ? 7.210 8.550 -4.206 1.00 88.25 147 THR A O 1
ATOM 1153 N N . GLU A 1 148 ? 6.248 9.093 -6.154 1.00 89.75 148 GLU A N 1
ATOM 1154 C CA . GLU A 1 148 ? 5.006 8.404 -5.857 1.00 89.75 148 GLU A CA 1
ATOM 1155 C C . GLU A 1 148 ? 5.187 6.893 -5.683 1.00 89.75 148 GLU A C 1
ATOM 1157 O O . GLU A 1 148 ? 4.689 6.314 -4.717 1.00 89.75 148 GLU A O 1
ATOM 1162 N N . VAL A 1 149 ? 5.936 6.244 -6.578 1.00 93.12 149 VAL A N 1
ATOM 1163 C CA . VAL A 1 149 ? 6.250 4.817 -6.448 1.00 93.12 149 VAL A CA 1
ATOM 1164 C C . VAL A 1 149 ? 6.943 4.540 -5.114 1.00 93.12 149 VAL A C 1
ATOM 1166 O O . VAL A 1 149 ? 6.608 3.559 -4.452 1.00 93.12 149 VAL A O 1
ATOM 1169 N N . ALA A 1 150 ? 7.860 5.408 -4.678 1.00 91.88 150 ALA A N 1
ATOM 1170 C CA . ALA A 1 150 ? 8.534 5.256 -3.392 1.00 91.88 150 ALA A CA 1
ATOM 1171 C C . ALA A 1 150 ? 7.557 5.336 -2.206 1.00 91.88 150 ALA A C 1
ATOM 1173 O O . ALA A 1 150 ? 7.639 4.506 -1.298 1.00 91.88 150 ALA A O 1
ATOM 1174 N N . VAL A 1 151 ? 6.610 6.279 -2.225 1.00 90.94 151 VAL A N 1
ATOM 1175 C CA . VAL A 1 151 ? 5.554 6.385 -1.204 1.00 90.94 151 VAL A CA 1
ATOM 1176 C C . VAL A 1 151 ? 4.674 5.134 -1.202 1.00 90.94 151 VAL A C 1
ATOM 1178 O O . VAL A 1 151 ? 4.494 4.507 -0.156 1.00 90.94 151 VAL A O 1
ATOM 1181 N N . LEU A 1 152 ? 4.175 4.716 -2.368 1.00 93.12 152 LEU A N 1
ATOM 1182 C CA . LEU A 1 152 ? 3.316 3.537 -2.489 1.00 93.12 152 LEU A CA 1
ATOM 1183 C C . LEU A 1 152 ? 4.033 2.251 -2.059 1.00 93.12 152 LEU A C 1
ATOM 1185 O O . LEU A 1 152 ? 3.418 1.384 -1.441 1.00 93.12 152 LEU A O 1
ATOM 1189 N N . GLU A 1 153 ? 5.336 2.121 -2.319 1.00 94.38 153 GLU A N 1
ATOM 1190 C CA . GLU A 1 153 ? 6.129 0.985 -1.841 1.00 94.38 153 GLU A CA 1
ATOM 1191 C C . GLU A 1 153 ? 6.232 0.942 -0.310 1.00 94.38 153 GLU A C 1
ATOM 1193 O O . GLU A 1 153 ? 6.239 -0.150 0.268 1.00 94.38 153 GLU A O 1
ATOM 1198 N N . ARG A 1 154 ? 6.302 2.099 0.364 1.00 93.44 154 ARG A N 1
ATOM 1199 C CA . ARG A 1 154 ? 6.283 2.163 1.836 1.00 93.44 154 ARG A CA 1
ATOM 1200 C C . ARG A 1 154 ? 4.916 1.757 2.371 1.00 93.44 154 ARG A C 1
ATOM 1202 O O . ARG A 1 154 ? 4.849 0.881 3.228 1.00 93.44 154 ARG A O 1
ATOM 1209 N N . ILE A 1 155 ? 3.836 2.299 1.808 1.00 94.50 155 ILE A N 1
ATOM 1210 C CA . ILE A 1 155 ? 2.461 1.923 2.181 1.00 94.50 155 ILE A CA 1
ATOM 1211 C C . ILE A 1 155 ? 2.252 0.414 1.985 1.00 94.50 155 ILE A C 1
ATOM 1213 O O . ILE A 1 155 ? 1.804 -0.279 2.898 1.00 94.50 155 ILE A O 1
ATOM 1217 N N . ALA A 1 156 ? 2.661 -0.133 0.835 1.00 94.25 156 ALA A N 1
ATOM 1218 C CA . ALA A 1 156 ? 2.560 -1.562 0.535 1.00 94.25 156 ALA A CA 1
ATOM 1219 C C . ALA A 1 156 ? 3.332 -2.436 1.540 1.00 94.25 156 ALA A C 1
ATOM 1221 O O . ALA A 1 156 ? 2.892 -3.541 1.874 1.00 94.25 156 ALA A O 1
ATOM 1222 N N . ARG A 1 157 ? 4.474 -1.952 2.047 1.00 94.31 157 ARG A N 1
ATOM 1223 C CA . ARG A 1 157 ? 5.261 -2.641 3.079 1.00 94.31 157 ARG A CA 1
ATOM 1224 C C . ARG A 1 157 ? 4.485 -2.754 4.390 1.00 94.31 157 ARG A C 1
ATOM 1226 O O . ARG A 1 157 ? 4.422 -3.854 4.941 1.00 94.31 157 ARG A O 1
ATOM 1233 N N . TYR A 1 158 ? 3.879 -1.658 4.854 1.00 94.44 158 TYR A N 1
ATOM 1234 C CA . TYR A 1 158 ? 3.056 -1.666 6.066 1.00 94.44 158 TYR A CA 1
ATOM 1235 C C . TYR A 1 158 ? 1.798 -2.513 5.887 1.00 94.44 158 TYR A C 1
ATOM 1237 O O . TYR A 1 158 ? 1.515 -3.358 6.733 1.00 94.44 158 TYR A O 1
ATOM 1245 N N . HIS A 1 159 ? 1.110 -2.368 4.754 1.00 91.25 159 HIS A N 1
ATOM 1246 C CA . HIS A 1 159 ? -0.105 -3.122 4.445 1.00 91.25 159 HIS A CA 1
ATOM 1247 C C . HIS A 1 159 ? 0.109 -4.641 4.523 1.00 91.25 159 HIS A C 1
ATOM 1249 O O . HIS A 1 159 ? -0.721 -5.361 5.065 1.00 91.25 159 HIS A O 1
ATOM 1255 N N . LYS A 1 160 ? 1.236 -5.147 4.008 1.00 86.69 160 LYS A N 1
ATOM 1256 C CA . LYS A 1 160 ? 1.458 -6.594 3.897 1.00 86.69 160 LYS A CA 1
ATOM 1257 C C . LYS A 1 160 ? 1.795 -7.285 5.226 1.00 86.69 160 LYS A C 1
ATOM 1259 O O . LYS A 1 160 ? 1.535 -8.479 5.349 1.00 86.69 160 LYS A O 1
ATOM 1264 N N . ARG A 1 161 ? 2.505 -6.619 6.148 1.00 84.25 161 ARG A N 1
ATOM 1265 C CA . ARG A 1 161 ? 3.171 -7.297 7.288 1.00 84.25 161 ARG A CA 1
ATOM 1266 C C . ARG A 1 161 ? 3.230 -6.502 8.597 1.00 84.25 161 ARG A C 1
ATOM 1268 O O . ARG A 1 161 ? 3.919 -6.937 9.515 1.00 84.25 161 ARG A O 1
ATOM 1275 N N . SER A 1 162 ? 2.589 -5.340 8.704 1.00 92.56 162 SER A N 1
ATOM 1276 C CA . SER A 1 162 ? 2.750 -4.513 9.903 1.00 92.56 162 SER A CA 1
ATOM 1277 C C . SER A 1 162 ? 1.850 -4.964 11.052 1.00 92.56 162 SER A C 1
ATOM 1279 O O . SER A 1 162 ? 0.627 -4.868 10.982 1.00 92.56 162 SER A O 1
ATOM 1281 N N . THR A 1 163 ? 2.476 -5.379 12.154 1.00 95.06 163 THR A N 1
ATOM 1282 C CA . THR A 1 163 ? 1.795 -5.607 13.436 1.00 95.06 163 THR A CA 1
ATOM 1283 C C . THR A 1 163 ? 1.212 -4.316 14.007 1.00 95.06 163 THR A C 1
ATOM 1285 O O . THR A 1 163 ? 0.183 -4.361 14.668 1.00 95.06 163 THR A O 1
ATOM 1288 N N . LEU A 1 164 ? 1.825 -3.162 13.720 1.00 96.12 164 LEU A N 1
ATOM 1289 C CA . LEU A 1 164 ? 1.306 -1.851 14.111 1.00 96.12 164 LEU A CA 1
ATOM 1290 C C . LEU A 1 164 ? -0.033 -1.572 13.425 1.00 96.12 164 LEU A C 1
ATOM 1292 O O . LEU A 1 164 ? -0.989 -1.201 14.098 1.00 96.12 164 LEU A O 1
ATOM 1296 N N . VAL A 1 165 ? -0.124 -1.817 12.113 1.00 95.50 165 VAL A N 1
ATOM 1297 C CA . VAL A 1 165 ? -1.386 -1.680 11.365 1.00 95.50 165 VAL A CA 1
ATOM 1298 C C . VAL A 1 165 ? -2.447 -2.636 11.907 1.00 95.50 165 VAL A C 1
ATOM 1300 O O . VAL A 1 165 ? -3.568 -2.210 12.162 1.00 95.50 165 VAL A O 1
ATOM 1303 N N . ALA A 1 166 ? -2.091 -3.902 12.145 1.00 94.81 166 ALA A N 1
ATOM 1304 C CA . ALA A 1 166 ? -3.022 -4.877 12.712 1.00 94.81 166 ALA A CA 1
ATOM 1305 C C . ALA A 1 166 ? -3.545 -4.447 14.097 1.00 94.81 166 ALA A C 1
ATOM 1307 O O . ALA A 1 166 ? -4.743 -4.523 14.352 1.00 94.81 166 ALA A O 1
ATOM 1308 N N . ARG A 1 167 ? -2.668 -3.931 14.971 1.00 96.44 167 ARG A N 1
ATOM 1309 C CA . ARG A 1 167 ? -3.052 -3.382 16.283 1.00 96.44 167 ARG A CA 1
ATOM 1310 C C . ARG A 1 167 ? -3.981 -2.178 16.159 1.00 96.44 167 ARG A C 1
ATOM 1312 O O . ARG A 1 167 ? -4.941 -2.092 16.913 1.00 96.44 167 ARG A O 1
ATOM 1319 N N . ALA A 1 168 ? -3.711 -1.271 15.221 1.00 96.12 168 ALA A N 1
ATOM 1320 C CA . ALA A 1 168 ? -4.550 -0.096 15.004 1.00 96.12 168 ALA A CA 1
ATOM 1321 C C . ALA A 1 168 ? -5.972 -0.481 14.569 1.00 96.12 168 ALA A C 1
ATOM 1323 O O . ALA A 1 168 ? -6.939 0.068 15.091 1.00 96.12 168 ALA A O 1
ATOM 1324 N N . VAL A 1 169 ? -6.098 -1.443 13.647 1.00 94.12 169 VAL A N 1
ATOM 1325 C CA . VAL A 1 169 ? -7.400 -1.959 13.193 1.00 94.12 169 VAL A CA 1
ATOM 1326 C C . VAL A 1 169 ? -8.139 -2.657 14.339 1.00 94.12 169 VAL A C 1
ATOM 1328 O O . VAL A 1 169 ? -9.294 -2.336 14.589 1.00 94.12 169 VAL A O 1
ATOM 1331 N N . ALA A 1 170 ? -7.459 -3.513 15.107 1.00 94.12 170 ALA A N 1
ATOM 1332 C CA . ALA A 1 170 ? -8.064 -4.181 16.262 1.00 94.12 170 ALA A CA 1
ATOM 1333 C C . ALA A 1 170 ? -8.543 -3.190 17.342 1.00 94.12 170 ALA A C 1
ATOM 1335 O O . ALA A 1 170 ? -9.604 -3.376 17.932 1.00 94.12 170 ALA A O 1
ATOM 1336 N N . GLN A 1 171 ? -7.787 -2.116 17.597 1.00 94.44 171 GLN A N 1
ATOM 1337 C CA . GLN A 1 171 ? -8.205 -1.075 18.538 1.00 94.44 171 GLN A CA 1
ATOM 1338 C C . GLN A 1 171 ? -9.415 -0.286 18.015 1.00 94.44 171 GLN A C 1
ATOM 1340 O O . GLN A 1 171 ? -10.322 0.015 18.786 1.00 94.44 171 GLN A O 1
ATOM 1345 N N . LEU A 1 172 ? -9.467 0.009 16.711 1.00 93.25 172 LEU A N 1
ATOM 1346 C CA . LEU A 1 172 ? -10.635 0.649 16.103 1.00 93.25 172 LEU A CA 1
ATOM 1347 C C . LEU A 1 172 ? -11.898 -0.204 16.290 1.00 93.25 172 LEU A C 1
ATOM 1349 O O . LEU A 1 172 ? -12.945 0.328 16.648 1.00 93.25 172 LEU A O 1
ATOM 1353 N N . GLU A 1 173 ? -11.797 -1.515 16.077 1.00 90.06 173 GLU A N 1
ATOM 1354 C CA . GLU A 1 173 ? -12.908 -2.455 16.268 1.00 90.06 173 GLU A CA 1
ATOM 1355 C C . GLU A 1 173 ? -13.388 -2.486 17.726 1.00 90.06 173 GLU A C 1
ATOM 1357 O O . GLU A 1 173 ? -14.592 -2.454 17.979 1.00 90.06 173 GLU A O 1
ATOM 1362 N N . GLN A 1 174 ? -12.465 -2.469 18.692 1.00 89.69 174 GLN A N 1
ATOM 1363 C CA . GLN A 1 174 ? -12.796 -2.391 20.120 1.00 89.69 174 GLN A CA 1
ATOM 1364 C C . GLN A 1 174 ? -13.508 -1.082 20.489 1.00 89.69 174 GLN A C 1
ATOM 1366 O O . GLN A 1 174 ? -14.422 -1.095 21.308 1.00 89.69 174 GLN A O 1
ATOM 1371 N N . GLU A 1 175 ? -13.114 0.042 19.884 1.00 87.44 175 GLU A N 1
ATOM 1372 C CA . GLU A 1 175 ? -13.763 1.344 20.090 1.00 87.44 175 GLU A CA 1
ATOM 1373 C C . GLU A 1 175 ? -15.105 1.486 19.348 1.00 87.44 175 GLU A C 1
ATOM 1375 O O . GLU A 1 175 ? -15.901 2.366 19.687 1.00 87.44 175 GLU A O 1
ATOM 1380 N N . ALA A 1 176 ? -15.343 0.671 18.316 1.00 77.50 176 ALA A N 1
ATOM 1381 C CA . ALA A 1 176 ? -16.594 0.628 17.562 1.00 77.50 176 ALA A CA 1
ATOM 1382 C C . ALA A 1 176 ? -17.626 -0.334 18.175 1.00 77.50 176 ALA A C 1
ATOM 1384 O O . ALA A 1 176 ? -18.827 -0.142 17.977 1.00 77.50 176 ALA A O 1
ATOM 1385 N N . ALA A 1 177 ? -17.181 -1.349 18.925 1.00 71.88 177 ALA A N 1
ATOM 1386 C CA . ALA A 1 177 ? -18.070 -2.209 19.694 1.00 71.88 177 ALA A CA 1
ATOM 1387 C C . ALA A 1 177 ? -18.850 -1.370 20.726 1.00 71.88 177 ALA A C 1
ATOM 1389 O O . ALA A 1 177 ? -18.266 -0.487 21.364 1.00 71.88 177 ALA A O 1
ATOM 1390 N N . PRO A 1 178 ? -20.164 -1.607 20.912 1.00 57.00 178 PRO A N 1
ATOM 1391 C CA . PRO A 1 178 ? -20.929 -0.885 21.917 1.00 57.00 178 PRO A CA 1
ATOM 1392 C C . PRO A 1 178 ? -20.267 -1.102 23.278 1.00 57.00 178 PRO A C 1
ATOM 1394 O O . PRO A 1 178 ? -20.101 -2.244 23.711 1.00 57.00 178 PRO A O 1
ATOM 1397 N N . ARG A 1 179 ? -19.879 -0.011 23.954 1.00 49.75 179 ARG A N 1
ATOM 1398 C CA . ARG A 1 179 ? -19.536 -0.078 25.375 1.00 49.75 179 ARG A CA 1
ATOM 1399 C C . ARG A 1 179 ? -20.767 -0.612 26.088 1.00 49.75 179 ARG A C 1
ATOM 1401 O O . ARG A 1 179 ? -21.768 0.086 26.220 1.00 49.75 179 ARG A O 1
ATOM 1408 N N . VAL A 1 180 ? -20.711 -1.873 26.497 1.00 50.00 180 VAL A N 1
ATOM 1409 C CA . VAL A 1 180 ? -21.635 -2.397 27.493 1.00 50.00 180 VAL A CA 1
ATOM 1410 C C . VAL A 1 180 ? -21.196 -1.749 28.796 1.00 50.00 180 VAL A C 1
ATOM 1412 O O . VAL A 1 180 ? -20.352 -2.281 29.511 1.00 50.00 180 VAL A O 1
ATOM 1415 N N . ASP A 1 181 ? -21.690 -0.539 29.046 1.00 48.56 181 ASP A N 1
ATOM 1416 C CA . ASP A 1 181 ? -21.525 0.116 30.332 1.00 48.56 181 ASP A CA 1
ATOM 1417 C C . ASP A 1 181 ? -22.324 -0.716 31.344 1.00 48.56 181 ASP A C 1
ATOM 1419 O O . ASP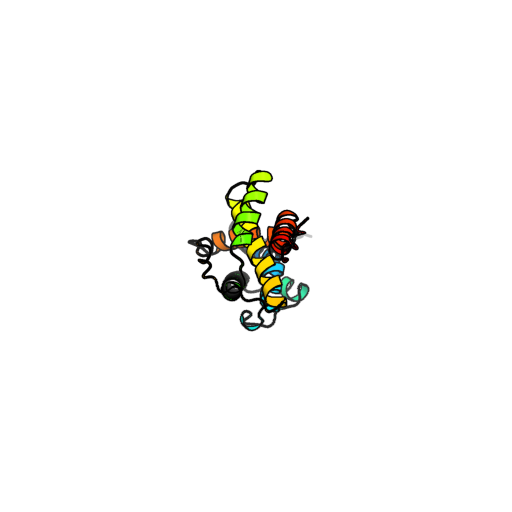 A 1 181 ? -23.543 -0.598 31.472 1.00 48.56 181 ASP A O 1
ATOM 1423 N N . THR A 1 182 ? -21.641 -1.636 32.026 1.00 47.62 182 THR A N 1
ATOM 1424 C CA . THR A 1 182 ? -22.159 -2.284 33.229 1.00 47.62 182 THR A CA 1
ATOM 1425 C C . THR A 1 182 ? -22.307 -1.215 34.301 1.00 47.62 182 THR A C 1
ATOM 1427 O O . THR A 1 182 ? -21.358 -0.906 35.018 1.00 47.62 182 THR A O 1
ATOM 1430 N N . PHE A 1 183 ? -23.503 -0.638 34.394 1.00 52.94 183 PHE A N 1
ATOM 1431 C CA . PHE A 1 183 ? -23.937 0.082 35.582 1.00 52.94 183 PHE A CA 1
ATOM 1432 C C . PHE A 1 183 ? -23.983 -0.918 36.748 1.00 52.94 183 PHE A C 1
ATOM 1434 O O . PHE A 1 183 ? -24.756 -1.875 36.719 1.00 52.94 183 PHE A O 1
ATOM 1441 N N . THR A 1 184 ? -23.105 -0.715 37.729 1.00 55.16 184 THR A N 1
ATOM 1442 C CA . THR A 1 184 ? -23.228 -1.226 39.104 1.00 55.16 184 THR A CA 1
ATOM 1443 C C . THR A 1 184 ? -23.572 -0.037 39.982 1.00 55.16 184 THR A C 1
ATOM 1445 O O . THR A 1 184 ? -24.444 -0.193 40.860 1.00 55.16 184 THR A O 1
#

Radius of gyration: 21.33 Å; chains: 1; bounding box: 68×39×73 Å

pLDDT: mean 83.08, std 15.11, range [43.56, 96.81]

Sequence (184 aa):
MVTGSTMPAWGPRLGIPACYRWMRHYRSLRRLYPLWRTLCQAKPEIALNSPLSPLADALALRDLDFRLYRRVVEIRDGLLALRPYVDPKITAITHTLCREAGLPHEEAQAAVEAARLAAALHARELGCRIHHITVAPAILGGLDLATEVAVLERIARYHKRSTLVARAVAQLEQEAAPRVDTFT

Organism: NCBI:txid1129897

Secondary structure (DSSP, 8-state):
-----------TTSSHHHHHHHHHHHHHHHHHHHHHHHHHHH-GGG-SSPPPPHHHHHH--S-HHHHHHHHHHHHHHHHHHHGGG--THHHHHHHHHHHHTT--HHHHHHHHHHHHHHHHHHHHHTT----S-PPPPGGG--SSHHHHHHHHHHHHHHHHH-HHHHHHHHHHHHHHS-------

Foldseek 3Di:
DDPPPCPPPPDDPDPPVVVVVLVVLLVLQLLLLVLLVLLCVLPVVLDPDGRDDSVRSNPPSPPSVVVLVSSLSSSVVSLVVLQQQFDPQLQVLLLVLCVVVVHDPLLSVLLSSLLRVVRSSVCVVVVHTDPDRDDPPPCCDDPDSVSNSVSSSSNSVNNPDNPSSVVSNVVVVVVVPPPPPPDD

InterPro domains:
  IPR046675 Domain of unknown function DUF6545 [PF20182] (21-159)
  IPR050039 Putative transporter MAB_1171c-like [NF042915] (2-157)